Protein AF-A0ABD5VVU3-F1 (afdb_monomer)

Secondary structure (DSSP, 8-state):
----PPP---THHHHHHHHHHHHH---S--S-HHHHHHHHHHHHHHHHHHHHHHHHHHHHHHHHHHHHHHHHHHH----SS-----TT---PPPHHHHHHHHHHH---SSEEE---EEEE-TTS-EEEEEEEEEPHHHHHHH-----EEEEESS-SSS--EEEE-SS--SSBTT--GGGBHHHHHHHH-TT-B--S--EEEEETTEEEEE-PEEEEEEE-SSS-EEEEEEEE--

Structure (mmCIF, N/CA/C/O backbone):
data_AF-A0ABD5VVU3-F1
#
_entry.id   AF-A0ABD5VVU3-F1
#
loop_
_atom_site.group_PDB
_atom_site.id
_atom_site.type_symbol
_atom_site.label_atom_id
_atom_site.label_alt_id
_atom_site.label_comp_id
_atom_site.label_asym_id
_atom_site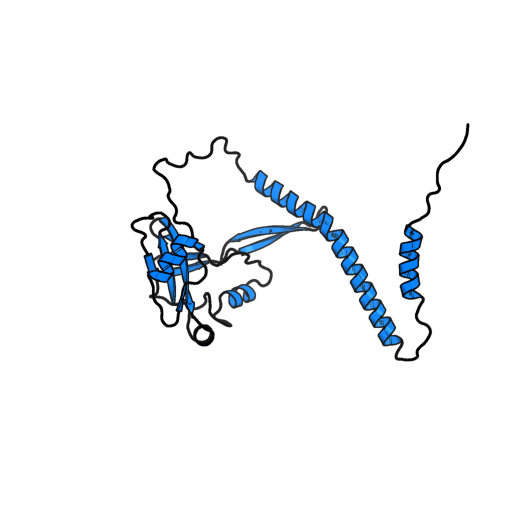.label_entity_id
_atom_site.label_seq_id
_atom_site.pdbx_PDB_ins_code
_atom_site.Cartn_x
_atom_site.Cartn_y
_atom_site.Cartn_z
_atom_site.occupancy
_atom_site.B_iso_or_equiv
_atom_site.auth_seq_id
_atom_site.auth_comp_id
_atom_site.auth_asym_id
_atom_site.auth_atom_id
_atom_site.pdbx_PDB_model_num
ATOM 1 N N . MET A 1 1 ? 3.665 28.812 -70.620 1.00 33.25 1 MET A N 1
ATOM 2 C CA . MET A 1 1 ? 4.374 29.544 -69.552 1.00 33.25 1 MET A CA 1
ATOM 3 C C . MET A 1 1 ? 4.924 28.485 -68.606 1.00 33.25 1 MET A C 1
ATOM 5 O O . MET A 1 1 ? 4.144 27.682 -68.118 1.00 33.25 1 MET A O 1
ATOM 9 N N . LEU A 1 2 ? 6.249 28.369 -68.528 1.00 35.31 2 LEU A N 1
ATOM 10 C CA . LEU A 1 2 ? 7.017 27.316 -67.847 1.00 35.31 2 LEU A CA 1
ATOM 11 C C . LEU A 1 2 ? 7.719 27.933 -66.621 1.00 35.31 2 LEU A C 1
ATOM 13 O O . LEU A 1 2 ? 8.206 29.054 -66.743 1.00 35.31 2 LEU A O 1
ATOM 17 N N . TRP A 1 3 ? 7.824 27.139 -65.542 1.00 39.00 3 TRP A N 1
ATOM 18 C CA . TRP A 1 3 ? 8.684 27.285 -64.341 1.00 39.00 3 TRP A CA 1
ATOM 19 C C . TRP A 1 3 ? 8.221 28.326 -63.301 1.00 39.00 3 TRP A C 1
ATOM 21 O O . TRP A 1 3 ? 7.802 29.416 -63.658 1.00 39.00 3 TRP A O 1
ATOM 31 N N . PHE A 1 4 ? 8.181 28.031 -61.994 1.00 40.75 4 PHE A N 1
ATOM 32 C CA . PHE A 1 4 ? 9.248 27.486 -61.138 1.00 40.75 4 PHE A CA 1
ATOM 33 C C . PHE A 1 4 ? 8.729 26.539 -60.030 1.00 40.75 4 PHE A C 1
ATOM 35 O O . PHE A 1 4 ? 7.808 26.892 -59.297 1.00 40.75 4 PHE A O 1
ATOM 42 N N . LEU A 1 5 ? 9.390 25.386 -59.863 1.00 38.31 5 LEU A N 1
ATOM 43 C CA . LEU A 1 5 ? 9.484 24.648 -58.594 1.00 38.31 5 LEU A CA 1
ATOM 44 C C . LEU A 1 5 ? 10.722 25.149 -57.819 1.00 38.31 5 LEU A C 1
ATOM 46 O O . LEU A 1 5 ? 11.749 25.392 -58.461 1.00 38.31 5 LEU A O 1
ATOM 50 N N . PRO A 1 6 ? 10.683 25.256 -56.479 1.00 40.94 6 PRO A N 1
ATOM 51 C CA . PRO A 1 6 ? 11.892 25.364 -55.667 1.00 40.94 6 PRO A CA 1
ATOM 52 C C . PRO A 1 6 ? 12.581 23.988 -55.519 1.00 40.94 6 PRO A C 1
ATOM 54 O O . PRO A 1 6 ? 11.904 22.956 -55.571 1.00 40.94 6 PRO A O 1
ATOM 57 N N . PRO A 1 7 ? 13.916 23.951 -55.359 1.00 37.28 7 PRO A N 1
ATOM 58 C CA . PRO A 1 7 ? 14.677 22.712 -55.260 1.00 37.28 7 PRO A CA 1
ATOM 59 C C . PRO A 1 7 ? 14.475 22.032 -53.900 1.00 37.28 7 PRO A C 1
ATOM 61 O O . PRO A 1 7 ? 14.439 22.684 -52.858 1.00 37.28 7 PRO A O 1
ATOM 64 N N . LEU A 1 8 ? 14.369 20.704 -53.935 1.00 43.56 8 LEU A N 1
ATOM 65 C CA . LEU A 1 8 ? 14.512 19.823 -52.780 1.00 43.56 8 LEU A CA 1
ATOM 66 C C . LEU A 1 8 ? 15.982 19.857 -52.345 1.00 43.56 8 LEU A C 1
ATOM 68 O O . LEU A 1 8 ? 16.812 19.189 -52.959 1.00 43.56 8 LEU A O 1
ATOM 72 N N . ASP A 1 9 ? 16.300 20.653 -51.327 1.00 40.09 9 ASP A N 1
ATOM 73 C CA . ASP A 1 9 ? 17.605 20.615 -50.668 1.00 40.09 9 ASP A CA 1
ATOM 74 C C . ASP A 1 9 ? 17.534 19.615 -49.507 1.00 40.09 9 ASP A C 1
ATOM 76 O O . ASP A 1 9 ? 16.690 19.699 -48.618 1.00 40.09 9 ASP A O 1
ATOM 80 N N . THR A 1 10 ? 18.393 18.608 -49.570 1.00 47.25 10 THR A N 1
ATOM 81 C CA . THR A 1 10 ? 18.421 17.423 -48.710 1.00 47.25 10 THR A CA 1
ATOM 82 C C . THR A 1 10 ? 18.822 17.758 -47.269 1.00 47.25 10 THR A C 1
ATOM 84 O O . THR A 1 10 ? 20.012 17.906 -46.977 1.00 47.25 10 THR A O 1
ATOM 87 N N . GLU A 1 11 ? 17.857 17.815 -46.347 1.00 47.62 11 GLU A N 1
ATOM 88 C CA . GLU A 1 11 ? 18.101 17.923 -44.895 1.00 47.62 11 GLU A CA 1
ATOM 89 C C . GLU A 1 11 ? 18.839 16.699 -44.313 1.00 47.62 11 GLU A C 1
ATOM 91 O O . GLU A 1 11 ? 19.590 16.839 -43.344 1.00 47.62 11 GLU A O 1
ATOM 96 N N . ASP A 1 12 ? 18.760 15.539 -44.976 1.00 50.31 12 ASP A N 1
ATOM 97 C CA . ASP A 1 12 ? 19.522 14.326 -44.631 1.00 50.31 12 ASP A CA 1
ATOM 98 C C . ASP A 1 12 ? 21.044 14.553 -44.625 1.00 50.31 12 ASP A C 1
ATOM 100 O O . ASP A 1 12 ? 21.781 13.917 -43.870 1.00 50.31 12 ASP A O 1
ATOM 104 N N . SER A 1 13 ? 21.528 15.514 -45.419 1.00 52.41 13 SER A N 1
ATOM 105 C CA . SER A 1 13 ? 22.955 15.821 -45.538 1.00 52.41 13 SER A CA 1
ATOM 106 C C . SER A 1 13 ? 23.520 16.553 -44.321 1.00 52.41 13 SER A C 1
ATOM 108 O O . SER A 1 13 ? 24.692 16.378 -44.006 1.00 52.41 13 SER A O 1
ATOM 110 N N . ARG A 1 14 ? 22.708 17.335 -43.593 1.00 48.38 14 ARG A N 1
ATOM 111 C CA . ARG A 1 14 ? 23.172 18.101 -42.422 1.00 48.38 14 ARG A CA 1
ATOM 112 C C . ARG A 1 14 ? 23.197 17.263 -41.157 1.00 48.38 14 ARG A C 1
ATOM 114 O O . ARG A 1 14 ? 24.127 17.407 -40.371 1.00 48.38 14 ARG A O 1
ATOM 121 N N . ALA A 1 15 ? 22.228 16.366 -40.983 1.00 53.41 15 ALA A N 1
ATOM 122 C CA . ALA A 1 15 ? 22.259 15.387 -39.901 1.00 53.41 15 ALA A CA 1
ATOM 123 C C . ALA A 1 15 ? 23.413 14.394 -40.107 1.00 53.41 15 ALA A C 1
ATOM 125 O O . ALA A 1 15 ? 24.198 14.167 -39.189 1.00 53.41 15 ALA A O 1
ATOM 126 N N . ALA A 1 16 ? 23.592 13.893 -41.335 1.00 51.03 16 ALA A N 1
ATOM 127 C CA . ALA A 1 16 ? 24.730 13.047 -41.681 1.00 51.03 16 ALA A CA 1
ATOM 128 C C . ALA A 1 16 ? 26.073 13.787 -41.548 1.00 51.03 16 ALA A C 1
ATOM 130 O O . ALA A 1 16 ? 27.028 13.205 -41.046 1.00 51.03 16 ALA A O 1
ATOM 131 N N . ALA A 1 17 ? 26.148 15.070 -41.922 1.00 50.12 17 ALA A N 1
ATOM 132 C CA . ALA A 1 17 ? 27.356 15.883 -41.763 1.00 50.12 17 ALA A CA 1
ATOM 133 C C . ALA A 1 17 ? 27.653 16.241 -40.301 1.00 50.12 17 ALA A C 1
ATOM 135 O O . ALA A 1 17 ? 28.815 16.290 -39.926 1.00 50.12 17 ALA A O 1
ATOM 136 N N . ALA A 1 18 ? 26.640 16.454 -39.457 1.00 53.94 18 ALA A N 1
ATOM 137 C CA . ALA A 1 18 ? 26.832 16.676 -38.023 1.00 53.94 18 ALA A CA 1
ATOM 138 C C . ALA A 1 18 ? 27.311 15.399 -37.315 1.00 53.94 18 ALA A C 1
ATOM 140 O O . ALA A 1 18 ? 28.187 15.454 -36.454 1.00 53.94 18 ALA A O 1
ATOM 141 N N . VAL A 1 19 ? 26.783 14.242 -37.726 1.00 54.34 19 VAL A N 1
ATOM 142 C CA . VAL A 1 19 ? 27.255 12.930 -37.271 1.00 54.34 19 VAL A CA 1
ATOM 143 C C . VAL A 1 19 ? 28.676 12.667 -37.777 1.00 54.34 19 VAL A C 1
ATOM 145 O O . VAL A 1 19 ? 29.515 12.246 -36.994 1.00 54.34 19 VAL A O 1
ATOM 148 N N . ALA A 1 20 ? 28.988 12.975 -39.039 1.00 55.47 20 ALA A N 1
ATOM 149 C CA . ALA A 1 20 ? 30.336 12.832 -39.592 1.00 55.47 20 ALA A CA 1
ATOM 150 C C . ALA A 1 20 ? 31.350 13.779 -38.924 1.00 55.47 20 ALA A C 1
ATOM 152 O O . ALA A 1 20 ? 32.448 13.350 -38.586 1.00 55.47 20 ALA A O 1
ATOM 153 N N . ALA A 1 21 ? 30.959 15.023 -38.637 1.00 55.12 21 ALA A N 1
ATOM 154 C CA . ALA A 1 21 ? 31.795 16.001 -37.944 1.00 55.12 21 ALA A CA 1
ATOM 155 C C . ALA A 1 21 ? 32.113 15.587 -36.496 1.00 55.12 21 ALA A C 1
ATOM 157 O O . ALA A 1 21 ? 33.211 15.853 -36.015 1.00 55.12 21 ALA A O 1
ATOM 158 N N . LEU A 1 22 ? 31.204 14.868 -35.822 1.00 55.50 22 LEU A N 1
ATOM 159 C CA . LEU A 1 22 ? 31.475 14.248 -34.517 1.00 55.50 22 LEU A CA 1
ATOM 160 C C . LEU A 1 22 ? 32.546 13.142 -34.582 1.00 55.50 22 LEU A C 1
ATOM 162 O O . LEU A 1 22 ? 33.160 12.844 -33.559 1.00 55.50 22 LEU A O 1
ATOM 166 N N . PHE A 1 23 ? 32.783 12.543 -35.755 1.00 55.34 23 PHE A N 1
ATOM 167 C CA . PHE A 1 23 ? 33.808 11.514 -35.964 1.00 55.34 23 PHE A CA 1
ATOM 168 C C . PHE A 1 23 ? 35.133 12.057 -36.524 1.00 55.34 23 PHE A C 1
ATOM 170 O O . PHE A 1 23 ? 36.133 11.342 -36.474 1.00 55.34 23 PHE A O 1
ATOM 177 N N . GLU A 1 24 ? 35.167 13.287 -37.047 1.00 53.56 24 GLU A N 1
ATOM 178 C CA . GLU A 1 24 ? 36.321 13.811 -37.797 1.00 53.56 24 GLU A CA 1
ATOM 179 C C . GLU A 1 24 ? 37.266 14.699 -36.960 1.00 53.56 24 GLU A C 1
ATOM 181 O O . GLU A 1 24 ? 38.422 14.895 -37.332 1.00 53.56 24 GLU A O 1
ATOM 186 N N . GLU A 1 25 ? 36.851 15.167 -35.776 1.00 49.94 25 GLU A N 1
ATOM 187 C CA . GLU A 1 25 ? 37.710 15.968 -34.891 1.00 49.94 25 GLU A CA 1
ATOM 188 C C . GLU A 1 25 ? 38.396 15.104 -33.817 1.00 49.94 25 GLU A C 1
ATOM 190 O O . GLU A 1 25 ? 38.083 15.140 -32.629 1.00 49.94 25 GLU A O 1
ATOM 195 N N . THR A 1 26 ? 39.357 14.274 -34.224 1.00 49.25 26 THR A N 1
ATOM 196 C CA . THR A 1 26 ? 40.326 13.659 -33.298 1.00 49.25 26 THR A CA 1
ATOM 197 C C . THR A 1 26 ? 41.687 13.555 -33.973 1.00 49.25 26 THR A C 1
ATOM 199 O O . THR A 1 26 ? 42.183 12.473 -34.267 1.00 49.25 26 THR A O 1
ATOM 202 N N . ASP A 1 27 ? 42.315 14.705 -34.210 1.00 53.38 27 ASP A N 1
ATOM 203 C CA . ASP A 1 27 ? 43.755 14.748 -34.449 1.00 53.38 27 ASP A CA 1
ATOM 204 C C . ASP A 1 27 ? 44.364 15.996 -33.802 1.00 53.38 27 ASP A C 1
ATOM 206 O O . ASP A 1 27 ? 44.446 17.061 -34.414 1.00 53.38 27 ASP A O 1
ATOM 210 N N . ARG A 1 28 ? 44.696 15.869 -32.507 1.00 49.31 28 ARG A N 1
ATOM 211 C CA . ARG A 1 28 ? 45.782 16.568 -31.785 1.00 49.31 28 ARG A CA 1
ATOM 212 C C . ARG A 1 28 ? 45.687 16.286 -30.285 1.00 49.31 28 ARG A C 1
ATOM 214 O O . ARG A 1 28 ? 44.901 16.906 -29.576 1.00 49.31 28 ARG A O 1
ATOM 221 N N . GLY A 1 29 ? 46.541 15.395 -29.788 1.00 43.94 29 GLY A N 1
ATOM 222 C CA . GLY A 1 29 ? 46.759 15.223 -28.350 1.00 43.94 29 GLY A CA 1
ATOM 223 C C . GLY A 1 29 ? 46.996 13.774 -27.961 1.00 43.94 29 GLY A C 1
ATOM 224 O O . GLY A 1 29 ? 46.063 13.021 -27.708 1.00 43.94 29 GLY A O 1
ATOM 225 N N . GLU A 1 30 ? 48.265 13.396 -27.910 1.00 49.28 30 GLU A N 1
ATOM 226 C CA . GLU A 1 30 ? 48.774 12.078 -27.545 1.00 49.28 30 GLU A CA 1
ATOM 227 C C . GLU A 1 30 ? 48.557 11.796 -26.044 1.00 49.28 30 GLU A C 1
ATOM 229 O O . GLU A 1 30 ? 49.470 11.872 -25.229 1.00 49.28 30 GLU A O 1
ATOM 234 N N . VAL A 1 31 ? 47.317 11.494 -25.652 1.00 52.38 31 VAL A N 1
ATOM 235 C CA . VAL A 1 31 ? 46.991 10.887 -24.354 1.00 52.38 31 VAL A CA 1
ATOM 236 C C . VAL A 1 31 ? 45.986 9.762 -24.596 1.00 52.38 31 VAL A C 1
ATOM 238 O O . VAL A 1 31 ? 44.802 9.998 -24.802 1.00 52.38 31 VAL A O 1
ATOM 241 N N . ASN A 1 32 ? 46.483 8.519 -24.593 1.00 57.28 32 ASN A N 1
ATOM 242 C CA . ASN A 1 32 ? 45.713 7.268 -24.611 1.00 57.28 32 ASN A CA 1
ATOM 243 C C . ASN A 1 32 ? 44.503 7.253 -25.565 1.00 57.28 32 ASN A C 1
ATOM 245 O O . ASN A 1 32 ? 43.366 7.014 -25.150 1.00 57.28 32 ASN A O 1
ATOM 249 N N . SER A 1 33 ? 44.775 7.422 -26.861 1.00 61.41 33 SER A N 1
ATOM 250 C CA . SER A 1 33 ? 43.805 7.334 -27.965 1.00 61.41 33 SER A CA 1
ATOM 251 C C . SER A 1 33 ? 42.847 6.138 -27.856 1.00 61.41 33 SER A C 1
ATOM 253 O O . SER A 1 33 ? 41.665 6.263 -28.154 1.00 61.41 33 SER A O 1
ATOM 255 N N . SER A 1 34 ? 43.306 4.994 -27.334 1.00 71.50 34 SER A N 1
ATOM 256 C CA . SER A 1 34 ? 42.465 3.807 -27.124 1.00 71.50 34 SER A CA 1
ATOM 257 C C . SER A 1 34 ? 41.308 4.034 -26.142 1.00 71.50 34 SER A C 1
ATOM 259 O O . SER A 1 34 ? 40.224 3.496 -26.350 1.00 71.50 34 SER A O 1
ATOM 261 N N . VAL A 1 35 ? 41.511 4.809 -25.072 1.00 76.69 35 VAL A N 1
ATOM 262 C CA . VAL A 1 35 ? 40.475 5.051 -24.052 1.00 76.69 35 VAL A CA 1
ATOM 263 C C . VAL A 1 35 ? 39.445 6.050 -24.569 1.00 76.69 35 VAL A C 1
ATOM 265 O O . VAL A 1 35 ? 38.251 5.814 -24.412 1.00 76.69 35 VAL A O 1
ATOM 268 N N . ILE A 1 36 ? 39.893 7.111 -25.244 1.00 77.88 36 ILE A N 1
ATOM 269 C CA . ILE A 1 36 ? 39.014 8.144 -25.812 1.00 77.88 36 ILE A CA 1
ATOM 270 C C . ILE A 1 36 ? 38.158 7.561 -26.943 1.00 77.88 36 ILE A C 1
ATOM 272 O O . ILE A 1 36 ? 36.947 7.755 -26.947 1.00 77.88 36 ILE A O 1
ATOM 276 N N . VAL A 1 37 ? 38.748 6.759 -27.838 1.00 78.38 37 VAL A N 1
ATOM 277 C CA . VAL A 1 37 ? 38.010 6.089 -28.925 1.00 78.38 37 VAL A CA 1
ATOM 278 C C . VAL A 1 37 ? 36.990 5.084 -28.378 1.00 78.38 37 VAL A C 1
ATOM 280 O O . VAL A 1 37 ? 35.855 5.041 -28.846 1.00 78.38 37 VAL A O 1
ATOM 283 N N . LYS A 1 38 ? 37.347 4.296 -27.352 1.00 79.50 38 LYS A N 1
ATOM 284 C CA . LYS A 1 38 ? 36.400 3.372 -26.699 1.00 79.50 38 LYS A CA 1
ATOM 285 C C . LYS A 1 38 ? 35.260 4.115 -26.006 1.00 79.50 38 LYS A C 1
ATOM 287 O O . LYS A 1 38 ? 34.116 3.684 -26.106 1.00 79.50 38 LYS A O 1
ATOM 292 N N . LEU A 1 39 ? 35.560 5.223 -25.329 1.00 86.19 39 LEU A N 1
ATOM 293 C CA . LEU A 1 39 ? 34.557 6.059 -24.674 1.00 86.19 39 LEU A CA 1
ATOM 294 C C . LEU A 1 39 ? 33.604 6.681 -25.703 1.00 86.19 39 LEU A C 1
ATOM 296 O O . LEU A 1 39 ? 32.394 6.599 -25.525 1.00 86.19 39 LEU A O 1
ATOM 300 N N . ALA A 1 40 ? 34.134 7.230 -26.799 1.00 83.12 40 ALA A N 1
ATOM 301 C CA . ALA A 1 40 ? 33.339 7.804 -27.883 1.00 83.12 40 ALA A CA 1
ATOM 302 C C . ALA A 1 40 ? 32.415 6.762 -28.532 1.00 83.12 40 ALA A C 1
ATOM 304 O O . ALA A 1 40 ? 31.245 7.046 -28.777 1.00 83.12 40 ALA A O 1
ATOM 305 N N . LEU A 1 41 ? 32.898 5.531 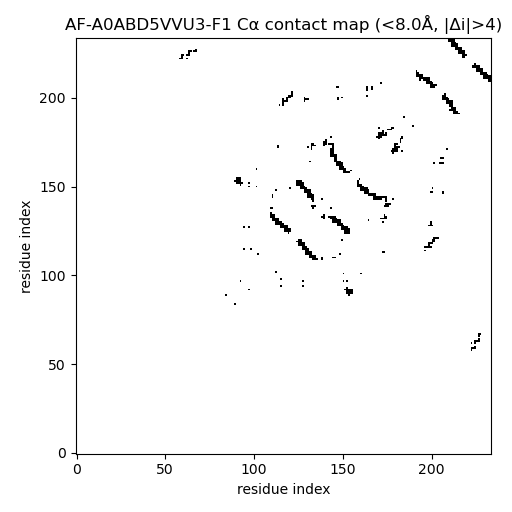-28.733 1.00 87.00 41 LEU A N 1
ATOM 306 C CA . LEU A 1 41 ? 32.083 4.433 -29.255 1.00 87.00 41 LEU A CA 1
ATOM 307 C C . LEU A 1 41 ? 30.956 4.049 -28.287 1.00 87.00 41 LEU A C 1
ATOM 309 O O . LEU A 1 41 ? 29.816 3.893 -28.714 1.00 87.00 41 LEU A O 1
ATOM 313 N N . VAL A 1 42 ? 31.246 3.936 -26.987 1.00 89.81 42 VAL A N 1
ATOM 314 C CA . VAL A 1 42 ? 30.225 3.637 -25.967 1.00 89.81 42 VAL A CA 1
ATOM 315 C C . VAL A 1 42 ? 29.175 4.744 -25.904 1.00 89.81 42 VAL A C 1
ATOM 317 O O . VAL A 1 42 ? 27.982 4.452 -25.910 1.00 89.81 42 VAL A O 1
ATOM 320 N N . VAL A 1 43 ? 29.599 6.009 -25.900 1.00 88.75 43 VAL A N 1
ATOM 321 C CA . VAL A 1 43 ? 28.688 7.161 -25.913 1.00 88.75 43 VAL A CA 1
ATOM 322 C C . VAL A 1 43 ? 27.840 7.164 -27.185 1.00 88.75 43 VAL A C 1
ATOM 324 O O . VAL A 1 43 ? 26.629 7.342 -27.099 1.00 88.75 43 VAL A O 1
ATOM 327 N N . GLY A 1 44 ? 28.434 6.882 -28.347 1.00 90.19 44 GLY A N 1
ATOM 328 C CA . GLY A 1 44 ? 27.708 6.752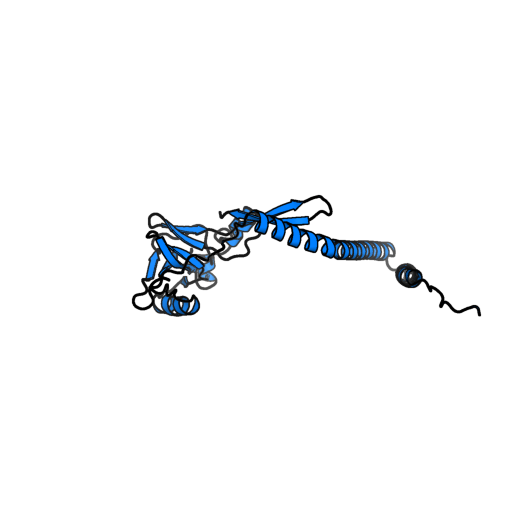 -29.610 1.00 90.19 44 GLY A CA 1
ATOM 329 C C . GLY A 1 44 ? 26.644 5.653 -29.567 1.00 90.19 44 GLY A C 1
ATOM 330 O O . GLY A 1 44 ? 25.497 5.896 -29.934 1.00 90.19 44 GLY A O 1
ATOM 331 N N . VAL A 1 45 ? 26.983 4.470 -29.046 1.00 92.62 45 VAL A N 1
ATOM 332 C CA . VAL A 1 45 ? 26.025 3.365 -28.866 1.00 92.62 45 VAL A CA 1
ATOM 333 C C . VAL A 1 45 ? 24.893 3.759 -27.917 1.00 92.62 45 VAL A C 1
ATOM 335 O O . VAL A 1 45 ? 23.736 3.479 -28.215 1.00 92.62 45 VAL A O 1
ATOM 338 N N . ILE A 1 46 ? 25.196 4.438 -26.807 1.00 92.38 46 ILE A N 1
ATOM 339 C CA . ILE A 1 46 ? 24.181 4.909 -25.854 1.00 92.38 46 ILE A CA 1
ATOM 340 C C . ILE A 1 46 ? 23.243 5.921 -26.518 1.00 92.38 46 ILE A C 1
ATOM 342 O O . ILE A 1 46 ? 22.030 5.803 -26.374 1.00 92.38 46 ILE A O 1
ATOM 346 N N . ILE A 1 47 ? 23.777 6.886 -27.272 1.00 90.25 47 ILE A N 1
ATOM 347 C CA . ILE A 1 47 ? 22.967 7.889 -27.977 1.00 90.25 47 ILE A CA 1
ATOM 348 C C . ILE A 1 47 ? 22.047 7.208 -28.993 1.00 90.25 47 ILE A C 1
ATOM 350 O O . ILE A 1 47 ? 20.849 7.478 -29.005 1.00 90.25 47 ILE A O 1
ATOM 354 N N . VAL A 1 48 ? 22.574 6.285 -29.801 1.00 92.62 48 VAL A N 1
ATOM 355 C CA . VAL A 1 48 ? 21.764 5.527 -30.767 1.00 92.62 48 VAL A CA 1
ATOM 356 C C . VAL A 1 48 ? 20.691 4.703 -30.054 1.00 92.62 48 VAL A C 1
ATOM 358 O O . VAL A 1 48 ? 19.537 4.722 -30.472 1.00 92.62 48 VAL A O 1
ATOM 361 N N . ALA A 1 49 ? 21.029 4.031 -28.952 1.00 89.81 49 ALA A N 1
ATOM 362 C CA . ALA A 1 49 ? 20.067 3.268 -28.162 1.00 89.81 49 ALA A CA 1
ATOM 363 C C . ALA A 1 49 ? 18.956 4.159 -27.583 1.00 89.81 49 ALA A C 1
ATOM 365 O O . ALA A 1 49 ? 17.791 3.774 -27.627 1.00 89.81 49 ALA A O 1
ATOM 366 N N . LEU A 1 50 ? 19.286 5.361 -27.097 1.00 88.69 50 LEU A N 1
ATOM 367 C CA . LEU A 1 50 ? 18.306 6.329 -26.595 1.00 88.69 50 LEU A CA 1
ATOM 368 C C . LEU A 1 50 ? 17.389 6.850 -27.705 1.00 88.69 50 LEU A C 1
ATOM 370 O O . LEU A 1 50 ? 16.183 6.955 -27.494 1.00 88.69 50 LEU A O 1
ATOM 374 N N . VAL A 1 51 ? 17.936 7.138 -28.889 1.00 89.31 51 VAL A N 1
ATOM 375 C CA . VAL A 1 51 ? 17.139 7.565 -30.049 1.00 89.31 51 VAL A CA 1
ATOM 376 C C . VAL A 1 51 ? 16.190 6.452 -30.483 1.00 89.31 51 VAL A C 1
ATOM 378 O O . VAL A 1 51 ? 15.002 6.708 -30.662 1.00 89.31 51 VAL A O 1
ATOM 381 N N . LEU A 1 52 ? 16.677 5.213 -30.592 1.00 87.00 52 LEU A N 1
ATOM 382 C CA . LEU A 1 52 ? 15.843 4.059 -30.931 1.00 87.00 52 LEU A CA 1
ATOM 383 C C . LEU A 1 52 ? 14.765 3.806 -29.870 1.00 87.00 52 LEU A C 1
ATOM 385 O O . LEU A 1 52 ? 13.615 3.574 -30.229 1.00 87.00 52 LEU A O 1
ATOM 389 N N . ALA A 1 53 ? 15.102 3.914 -28.581 1.00 81.19 53 ALA A N 1
ATOM 390 C CA . ALA A 1 53 ? 14.139 3.780 -27.490 1.00 81.19 53 ALA A CA 1
ATOM 391 C C . ALA A 1 53 ? 13.060 4.875 -27.533 1.00 81.19 53 ALA A C 1
ATOM 393 O O . ALA A 1 53 ? 11.879 4.581 -27.359 1.00 81.19 53 ALA A O 1
ATOM 394 N N . GLY A 1 54 ? 13.438 6.126 -27.816 1.00 80.62 54 GLY A N 1
ATOM 395 C CA . GLY A 1 54 ? 12.491 7.231 -27.976 1.00 80.62 54 GLY A CA 1
ATOM 396 C C . GLY A 1 54 ? 11.568 7.045 -29.182 1.00 80.62 54 GLY A C 1
ATOM 397 O O . GLY A 1 54 ? 10.355 7.201 -29.058 1.00 80.62 54 GLY A O 1
ATOM 398 N N . LEU A 1 55 ? 12.128 6.644 -30.328 1.00 80.56 55 LEU A N 1
ATOM 399 C CA . LEU A 1 55 ? 11.365 6.385 -31.551 1.00 80.56 55 LEU A CA 1
ATOM 400 C C . LEU A 1 55 ? 10.401 5.199 -31.388 1.00 80.56 55 LEU A C 1
ATOM 402 O O . LEU A 1 55 ? 9.321 5.196 -31.971 1.00 80.56 55 LEU A O 1
ATOM 406 N N . TYR A 1 56 ? 10.787 4.213 -30.578 1.00 78.75 56 TYR A N 1
ATOM 407 C CA . TYR A 1 56 ? 9.980 3.046 -30.236 1.00 78.75 56 TYR A CA 1
ATOM 408 C C . TYR A 1 56 ? 8.864 3.348 -29.226 1.00 78.75 56 TYR A C 1
ATOM 410 O O . TYR A 1 56 ? 7.767 2.805 -29.337 1.00 78.75 56 TYR A O 1
ATOM 418 N N . SER A 1 57 ? 9.128 4.227 -28.257 1.00 73.94 57 SER A N 1
ATOM 419 C CA . SER A 1 57 ? 8.193 4.561 -27.176 1.00 73.94 57 SER A CA 1
ATOM 420 C C . SER A 1 57 ? 6.876 5.137 -27.704 1.00 73.94 57 SER A C 1
ATOM 422 O O . SER A 1 57 ? 5.803 4.726 -27.274 1.00 73.94 57 SER A O 1
ATOM 424 N N . VAL A 1 58 ? 6.935 6.030 -28.698 1.00 79.69 58 VAL A N 1
ATOM 425 C CA . VAL A 1 58 ? 5.739 6.696 -29.245 1.00 79.69 58 VAL A CA 1
ATOM 426 C C . VAL A 1 58 ? 4.697 5.705 -29.799 1.00 79.69 58 VAL A C 1
ATOM 428 O O . VAL A 1 58 ? 3.554 5.751 -29.342 1.00 79.69 58 VAL A O 1
ATOM 431 N N . PRO A 1 59 ? 5.025 4.799 -30.744 1.00 77.75 59 PRO A N 1
ATOM 432 C CA . PRO A 1 59 ? 4.047 3.840 -31.250 1.00 77.75 59 PRO A CA 1
ATOM 433 C C . PRO A 1 59 ? 3.685 2.747 -30.234 1.00 77.75 59 PRO A C 1
ATOM 435 O O . PRO A 1 59 ? 2.554 2.268 -30.266 1.00 77.75 59 PRO A O 1
ATOM 438 N N . ALA A 1 60 ? 4.599 2.355 -29.339 1.00 74.31 60 ALA A N 1
ATOM 439 C CA . ALA A 1 60 ? 4.319 1.343 -28.320 1.00 74.31 60 ALA A CA 1
ATOM 440 C C . ALA A 1 60 ? 3.281 1.829 -27.294 1.00 74.31 60 ALA A C 1
ATOM 442 O O . ALA A 1 60 ? 2.313 1.116 -27.046 1.00 74.31 60 ALA A O 1
ATOM 443 N N . ASN A 1 61 ? 3.421 3.058 -26.780 1.00 72.94 61 ASN A N 1
ATOM 444 C CA . ASN A 1 61 ? 2.467 3.630 -25.819 1.00 72.94 61 ASN A CA 1
ATOM 445 C C . ASN A 1 61 ? 1.072 3.801 -26.441 1.00 72.94 61 ASN A C 1
ATOM 447 O O . ASN A 1 61 ? 0.068 3.474 -25.820 1.00 72.94 61 ASN A O 1
ATOM 451 N N . ALA A 1 62 ? 0.999 4.257 -27.698 1.00 79.62 62 ALA A N 1
ATOM 452 C CA . ALA A 1 62 ? -0.280 4.417 -28.393 1.00 79.62 62 ALA A CA 1
ATOM 453 C C . ALA A 1 62 ? -1.012 3.077 -28.602 1.00 79.62 62 ALA A C 1
ATOM 455 O O . ALA A 1 62 ? -2.242 3.033 -28.601 1.00 79.62 62 ALA A O 1
ATOM 456 N N . LEU A 1 63 ? -0.265 1.984 -28.798 1.00 79.81 63 LEU A N 1
ATOM 457 C CA . LEU A 1 63 ? -0.835 0.640 -28.883 1.00 79.81 63 LEU A CA 1
ATOM 458 C C . LEU A 1 63 ? -1.230 0.103 -27.507 1.00 79.81 63 LEU A C 1
ATOM 460 O O . LEU A 1 63 ? -2.303 -0.473 -27.399 1.00 79.81 63 LEU A O 1
ATOM 464 N N . GLU A 1 64 ? -0.429 0.335 -26.466 1.00 78.25 64 GLU A N 1
ATOM 465 C CA . GLU A 1 64 ? -0.772 -0.024 -25.084 1.00 78.25 64 GLU A CA 1
ATOM 466 C C . GLU A 1 64 ? -2.088 0.626 -24.640 1.00 78.25 64 GLU A C 1
ATOM 468 O O . GLU A 1 64 ? -3.004 -0.086 -24.231 1.00 78.25 64 GLU A O 1
ATOM 473 N N . GLU A 1 65 ? -2.219 1.950 -24.785 1.00 78.25 65 GLU A N 1
ATOM 474 C CA . GLU A 1 65 ? -3.435 2.691 -24.418 1.00 78.25 65 GLU A CA 1
ATOM 475 C C . GLU A 1 65 ? -4.662 2.168 -25.170 1.00 78.25 65 GLU A C 1
ATOM 477 O O . GLU A 1 65 ? -5.746 2.019 -24.602 1.00 78.25 65 GLU A O 1
ATOM 482 N N . ARG A 1 66 ? -4.487 1.855 -26.456 1.00 80.06 66 ARG A N 1
ATOM 483 C CA . ARG A 1 66 ? -5.560 1.334 -27.295 1.00 80.06 66 ARG A CA 1
ATOM 484 C C . ARG A 1 66 ? -5.962 -0.082 -26.897 1.00 80.06 66 ARG A C 1
ATOM 486 O O . ARG A 1 66 ? -7.154 -0.335 -26.765 1.00 80.06 66 ARG A O 1
ATOM 493 N N . THR A 1 67 ? -5.003 -0.985 -26.710 1.00 79.44 67 THR A N 1
ATOM 494 C CA . THR A 1 67 ? -5.266 -2.371 -26.304 1.00 79.44 67 THR A CA 1
ATOM 495 C C . THR A 1 67 ? -5.949 -2.400 -24.938 1.00 79.44 67 THR A C 1
ATOM 497 O O . THR A 1 67 ? -6.952 -3.089 -24.784 1.00 79.44 67 THR A O 1
ATOM 500 N N . LEU A 1 68 ? -5.487 -1.589 -23.979 1.00 80.38 68 LEU A N 1
ATOM 501 C CA . LEU A 1 68 ? -6.143 -1.409 -22.678 1.00 80.38 68 LEU A CA 1
ATOM 502 C C . LEU A 1 68 ? -7.590 -0.936 -22.821 1.00 80.38 68 LEU A C 1
ATOM 504 O O . LEU A 1 68 ? -8.488 -1.495 -22.191 1.00 80.38 68 LEU A O 1
ATOM 508 N N . ALA A 1 69 ? -7.825 0.094 -23.637 1.00 79.38 69 ALA A N 1
ATOM 509 C CA . ALA A 1 69 ? -9.163 0.631 -23.853 1.00 79.38 69 ALA A CA 1
ATOM 510 C C . ALA A 1 69 ? -10.086 -0.398 -24.521 1.00 79.38 69 ALA A C 1
ATOM 512 O O . ALA A 1 69 ? -11.228 -0.553 -24.098 1.00 79.38 69 ALA A O 1
ATOM 513 N N . GLU A 1 70 ? -9.597 -1.120 -25.532 1.00 83.50 70 GLU A N 1
ATOM 514 C CA . GLU A 1 70 ? -10.345 -2.175 -26.221 1.00 83.50 70 GLU A CA 1
ATOM 515 C C . GLU A 1 70 ? -10.675 -3.341 -25.277 1.00 83.50 70 GLU A C 1
ATOM 517 O O . GLU A 1 70 ? -11.823 -3.777 -25.251 1.00 83.50 70 GLU A O 1
ATOM 522 N N . GLN A 1 71 ? -9.722 -3.797 -24.456 1.00 82.25 71 GLN A N 1
ATOM 523 C CA . GLN A 1 71 ? -9.949 -4.839 -23.445 1.00 82.25 71 GLN A CA 1
ATOM 524 C C . GLN A 1 71 ? -10.968 -4.388 -22.389 1.00 82.25 71 GLN A C 1
ATOM 526 O O . GLN A 1 71 ? -11.955 -5.080 -22.149 1.00 82.25 71 GLN A O 1
ATOM 531 N N . THR A 1 72 ? -10.796 -3.185 -21.834 1.00 78.56 72 THR A N 1
ATOM 532 C CA . THR A 1 72 ? -11.706 -2.623 -20.820 1.00 78.56 72 THR A CA 1
ATOM 533 C C . THR A 1 72 ? -13.128 -2.456 -21.369 1.00 78.56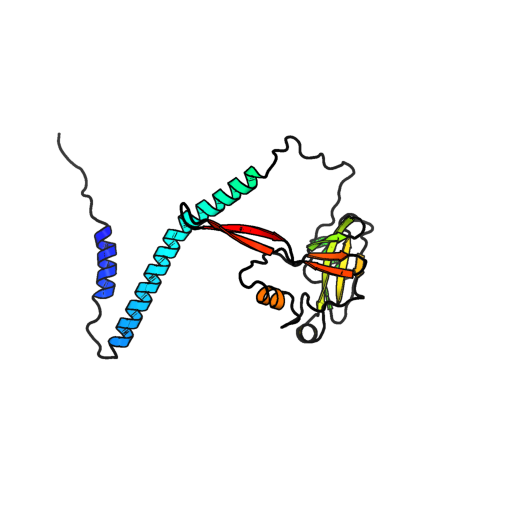 72 THR A C 1
ATOM 535 O O . THR A 1 72 ? -14.104 -2.756 -20.687 1.00 78.56 72 THR A O 1
ATOM 538 N N . MET A 1 73 ? -13.267 -1.994 -22.617 1.00 81.38 73 MET A N 1
ATOM 539 C CA . MET A 1 73 ? -14.566 -1.830 -23.282 1.00 81.38 73 MET A CA 1
ATOM 540 C C . MET A 1 73 ? -15.212 -3.170 -23.648 1.00 81.38 73 MET A C 1
ATOM 542 O O . MET A 1 73 ? -16.434 -3.272 -23.611 1.00 81.38 73 MET A O 1
ATOM 546 N N . ALA A 1 74 ? -14.424 -4.185 -24.014 1.00 81.50 74 ALA A N 1
ATOM 547 C CA . ALA A 1 74 ? -14.938 -5.511 -24.354 1.00 81.50 74 ALA A CA 1
ATOM 548 C C . ALA A 1 74 ? -15.534 -6.237 -23.138 1.00 81.50 74 ALA A C 1
ATOM 550 O O . ALA A 1 74 ? -16.469 -7.022 -23.293 1.00 81.50 74 ALA A O 1
ATOM 551 N N . GLU A 1 75 ? -15.005 -5.967 -21.944 1.00 75.00 75 GLU A N 1
ATOM 552 C CA . GLU A 1 75 ? -15.490 -6.521 -20.675 1.00 75.00 75 GLU A CA 1
ATOM 553 C C . GLU A 1 75 ? -16.631 -5.699 -20.050 1.00 75.00 75 GLU A C 1
ATOM 555 O O . GLU A 1 75 ? -17.328 -6.183 -19.157 1.00 75.00 75 GLU A O 1
ATOM 560 N N . GLY A 1 76 ? -16.849 -4.466 -20.513 1.00 66.38 76 GLY A N 1
ATOM 561 C CA . GLY A 1 76 ? -17.894 -3.582 -20.007 1.00 66.38 76 GLY A CA 1
ATOM 562 C C . GLY A 1 76 ? -19.270 -3.893 -20.595 1.00 66.38 76 GLY A C 1
ATOM 563 O O . GLY A 1 76 ? -19.473 -3.833 -21.806 1.00 66.38 76 GLY A O 1
ATOM 564 N N . GLU A 1 77 ? -20.259 -4.148 -19.739 1.00 73.50 77 GLU A N 1
ATOM 565 C CA . GLU A 1 77 ? -21.663 -4.169 -20.153 1.00 73.50 77 GLU A CA 1
ATOM 566 C C . GLU A 1 77 ? -22.218 -2.731 -20.145 1.00 73.50 77 GLU A C 1
ATOM 568 O O . GLU A 1 77 ? -22.162 -2.060 -19.109 1.00 73.50 77 GLU A O 1
ATOM 573 N N . PRO A 1 78 ? -22.737 -2.209 -21.273 1.00 65.75 78 PRO A N 1
ATOM 574 C CA . PRO A 1 78 ? -23.309 -0.872 -21.313 1.00 65.75 78 PRO A CA 1
ATOM 575 C C . PRO A 1 78 ? -24.591 -0.840 -20.482 1.00 65.75 78 PRO A C 1
ATOM 577 O O . PRO A 1 78 ? -25.618 -1.404 -20.855 1.00 65.75 78 PRO A O 1
ATOM 580 N N . VAL A 1 79 ? -24.532 -0.154 -19.345 1.00 73.25 79 VAL A N 1
ATOM 581 C CA . VAL A 1 79 ? -25.692 0.023 -18.477 1.00 73.25 79 VAL A CA 1
ATOM 582 C C . VAL A 1 79 ? -26.470 1.255 -18.942 1.00 73.25 79 VAL A C 1
ATOM 584 O O . VAL A 1 79 ? -25.980 2.378 -18.856 1.00 73.25 79 VAL A O 1
ATOM 587 N N . GLU A 1 80 ? -27.694 1.059 -19.439 1.00 73.44 80 GLU A N 1
ATOM 588 C CA . GLU A 1 80 ? -28.549 2.161 -19.923 1.00 73.44 80 GLU A CA 1
ATOM 589 C C . GLU A 1 80 ? -29.101 3.040 -18.792 1.00 73.44 80 GLU A C 1
ATOM 591 O O . GLU A 1 80 ? -29.457 4.195 -19.014 1.00 73.44 80 GLU A O 1
ATOM 596 N N . ASN A 1 81 ? -29.152 2.507 -17.570 1.00 64.94 81 ASN A N 1
ATOM 597 C CA . ASN A 1 81 ? -29.579 3.226 -16.378 1.00 64.94 81 ASN A CA 1
ATOM 598 C C . ASN A 1 81 ? -28.600 2.926 -15.250 1.00 64.94 81 ASN A C 1
ATOM 600 O O . ASN A 1 81 ? -28.511 1.783 -14.803 1.00 64.94 81 ASN A O 1
ATOM 604 N N . PHE A 1 82 ? -27.887 3.944 -14.762 1.00 62.16 82 PHE A N 1
ATOM 605 C CA . PHE A 1 82 ? -27.176 3.803 -13.494 1.00 62.16 82 PHE A CA 1
ATOM 606 C C . PHE A 1 82 ? -28.167 3.288 -12.444 1.00 62.16 82 PHE A C 1
ATOM 608 O O . PHE A 1 82 ? -29.308 3.762 -12.433 1.00 62.16 82 PHE A O 1
ATOM 615 N N . PRO A 1 83 ? -27.779 2.330 -11.581 1.00 58.12 83 PRO A N 1
ATOM 616 C CA . PRO A 1 83 ? -28.626 1.983 -10.454 1.00 58.12 83 PRO A CA 1
ATOM 617 C C . PRO A 1 83 ? -28.949 3.284 -9.721 1.00 58.12 83 PRO A C 1
ATOM 619 O O . PRO A 1 83 ? -28.037 4.044 -9.385 1.00 58.12 83 PRO A O 1
ATOM 622 N N . GLU A 1 84 ? -30.238 3.581 -9.546 1.00 55.69 84 GLU A N 1
ATOM 623 C CA . GLU A 1 84 ? -30.655 4.722 -8.739 1.00 55.69 84 GLU A CA 1
ATOM 624 C C . GLU A 1 84 ? -29.977 4.554 -7.375 1.00 55.69 84 GLU A C 1
ATOM 626 O O . GLU A 1 84 ? -30.233 3.576 -6.667 1.00 55.69 84 GLU A O 1
ATOM 631 N N . MET A 1 85 ? -29.045 5.451 -7.026 1.00 52.47 85 MET A N 1
ATOM 632 C CA . MET A 1 85 ? -28.533 5.510 -5.659 1.00 52.47 85 MET A CA 1
ATOM 633 C C . MET A 1 85 ? -29.752 5.561 -4.737 1.00 52.47 85 MET A C 1
ATOM 635 O O . MET A 1 85 ? -30.589 6.452 -4.880 1.00 52.47 85 MET A O 1
ATOM 639 N N . ASN A 1 86 ? -29.874 4.594 -3.825 1.00 46.88 86 ASN A N 1
ATOM 640 C CA . ASN A 1 86 ? -31.000 4.555 -2.902 1.00 46.88 86 ASN A CA 1
ATOM 641 C C . ASN A 1 86 ? -31.077 5.877 -2.104 1.00 46.88 86 ASN A C 1
ATOM 643 O O . ASN A 1 86 ? -30.062 6.429 -1.671 1.00 46.88 86 ASN A O 1
ATOM 647 N N . ALA A 1 87 ? -32.302 6.381 -1.960 1.00 52.16 87 ALA A N 1
ATOM 648 C CA . ALA A 1 87 ? -32.663 7.764 -1.682 1.00 52.16 87 ALA A CA 1
ATOM 649 C C . ALA A 1 87 ? -32.544 8.218 -0.214 1.00 52.16 87 ALA A C 1
ATOM 651 O O . ALA A 1 87 ? -32.763 9.398 0.051 1.00 52.16 87 ALA A O 1
ATOM 652 N N . ASP A 1 88 ? -32.135 7.367 0.732 1.00 55.03 88 ASP A N 1
ATOM 653 C CA . ASP A 1 88 ? -31.935 7.799 2.131 1.00 55.03 88 ASP A CA 1
ATOM 654 C C . ASP A 1 88 ? -30.557 8.434 2.399 1.00 55.03 88 ASP A C 1
ATOM 656 O O . ASP A 1 88 ? -30.243 8.796 3.530 1.00 55.03 88 ASP A O 1
ATOM 660 N N . ASN A 1 89 ? -29.794 8.713 1.332 1.00 49.09 89 ASN A N 1
ATOM 661 C CA . ASN A 1 89 ? -28.565 9.510 1.340 1.00 49.09 89 ASN A CA 1
ATOM 662 C C . ASN A 1 89 ? -27.373 8.730 1.929 1.00 49.09 89 ASN A C 1
ATOM 664 O O . ASN A 1 89 ? -27.092 8.798 3.124 1.00 49.09 89 ASN A O 1
ATOM 668 N N . ALA A 1 90 ? -26.637 8.009 1.073 1.00 62.81 90 ALA A N 1
ATOM 669 C CA . ALA A 1 90 ? -25.371 7.368 1.434 1.00 62.81 90 ALA A CA 1
ATOM 670 C C . ALA A 1 90 ? -24.308 8.441 1.740 1.00 62.81 90 ALA A C 1
ATOM 672 O O . ALA A 1 90 ? -23.473 8.795 0.909 1.00 62.81 90 ALA A O 1
ATOM 673 N N . ARG A 1 91 ? -24.384 9.022 2.936 1.00 69.56 91 ARG A N 1
ATOM 674 C CA . ARG A 1 91 ? -23.415 9.981 3.450 1.00 69.56 91 ARG A CA 1
ATOM 675 C C . ARG A 1 91 ? -22.158 9.217 3.824 1.00 69.56 91 ARG A C 1
ATOM 677 O O . ARG A 1 91 ? -22.088 8.636 4.899 1.00 69.56 91 ARG A O 1
ATOM 684 N N . ILE A 1 92 ? -21.177 9.228 2.928 1.00 82.06 92 ILE A N 1
ATOM 685 C CA . ILE A 1 92 ? -19.845 8.725 3.247 1.00 82.06 92 ILE A CA 1
ATOM 686 C C . ILE A 1 92 ? -19.020 9.820 3.918 1.00 82.06 92 ILE A C 1
ATOM 688 O O . ILE A 1 92 ? -18.990 10.964 3.456 1.00 82.06 92 ILE A O 1
ATOM 692 N N . VAL A 1 93 ? -18.349 9.479 5.012 1.00 86.31 93 VAL A N 1
ATOM 693 C CA . VAL A 1 93 ? -17.384 10.365 5.661 1.00 86.31 93 VAL A CA 1
ATOM 694 C C . VAL A 1 93 ? -16.182 10.528 4.725 1.00 86.31 93 VAL A C 1
ATOM 696 O O . VAL A 1 93 ? -15.539 9.530 4.387 1.00 86.31 93 VAL A O 1
ATOM 699 N N . PRO A 1 94 ? -15.840 11.755 4.289 1.00 88.69 94 PRO A N 1
ATOM 700 C CA . PRO A 1 94 ? -14.648 11.972 3.485 1.00 88.69 94 PRO A CA 1
ATOM 701 C C . PRO A 1 94 ? -13.387 11.611 4.270 1.00 88.69 94 PRO A C 1
ATOM 703 O O . PRO A 1 94 ? -13.299 11.884 5.468 1.00 88.69 94 PRO A O 1
ATOM 706 N N . ARG A 1 95 ? -12.373 11.097 3.571 1.00 89.69 95 ARG A N 1
ATOM 707 C CA . ARG A 1 95 ? -11.074 10.726 4.149 1.00 89.69 95 ARG A CA 1
ATOM 708 C C . ARG A 1 95 ? -10.481 11.803 5.056 1.00 89.69 95 ARG A C 1
ATOM 710 O O . ARG A 1 95 ? -10.048 11.514 6.158 1.00 89.69 95 ARG A O 1
ATOM 717 N N . SER A 1 96 ? -10.511 13.064 4.624 1.00 89.69 96 SER A N 1
ATOM 718 C CA . SER A 1 96 ? -9.953 14.183 5.394 1.00 89.69 96 SER A CA 1
ATOM 719 C C . SER A 1 96 ? -10.646 14.407 6.741 1.00 89.69 96 SER A C 1
ATOM 721 O O . SER A 1 96 ? -9.999 14.839 7.691 1.00 89.69 96 SER A O 1
ATOM 723 N N . VAL A 1 97 ? -11.947 14.118 6.832 1.00 87.19 97 VAL A N 1
ATOM 724 C CA . VAL A 1 97 ? -12.717 14.219 8.078 1.00 87.19 97 VAL A CA 1
ATOM 725 C C . VAL A 1 97 ? -12.376 13.044 8.989 1.00 87.19 97 VAL A C 1
ATOM 727 O O . VAL A 1 97 ? -12.043 13.264 10.154 1.00 87.19 97 VAL A O 1
ATOM 730 N N . ALA A 1 98 ? -12.369 11.827 8.438 1.00 88.31 98 ALA A N 1
ATOM 731 C CA . ALA A 1 98 ? -11.985 10.626 9.172 1.00 88.31 98 ALA A CA 1
ATOM 732 C C . ALA A 1 98 ? -10.550 10.732 9.715 1.00 88.31 98 ALA A C 1
ATOM 734 O O . ALA A 1 98 ? -10.327 10.508 10.897 1.00 88.31 98 ALA A O 1
ATOM 735 N N . ASP A 1 99 ? -9.592 11.207 8.913 1.00 90.06 99 ASP A N 1
ATOM 736 C CA . ASP A 1 99 ? -8.194 11.358 9.325 1.00 90.06 99 ASP A CA 1
ATOM 737 C C . ASP A 1 99 ? -8.049 12.272 10.551 1.00 90.06 99 ASP A C 1
ATOM 739 O O . ASP A 1 99 ? -7.289 11.966 11.472 1.00 90.06 99 ASP A O 1
ATOM 743 N N . VAL A 1 100 ? -8.768 13.399 10.575 1.00 88.75 100 VAL A N 1
ATOM 744 C CA . VAL A 1 100 ? -8.739 14.341 11.704 1.00 88.75 100 VAL A CA 1
ATOM 745 C C . VAL A 1 100 ? -9.384 13.720 12.939 1.00 88.75 100 VAL A C 1
ATOM 747 O O . VAL A 1 100 ? -8.822 13.806 14.033 1.00 88.75 100 VAL A O 1
ATOM 750 N N . GLN A 1 101 ? -10.539 13.080 12.770 1.00 87.56 101 GLN A N 1
ATOM 751 C CA . GLN A 1 101 ? -11.288 12.479 13.866 1.00 87.56 101 GLN A CA 1
ATOM 752 C C . GLN A 1 101 ? -10.548 11.284 14.474 1.00 87.56 101 GLN A C 1
ATOM 754 O O . GLN A 1 101 ? -10.293 11.277 15.676 1.00 87.56 101 GLN A O 1
ATOM 759 N N . SER A 1 102 ? -10.116 10.320 13.660 1.00 89.06 102 SER A N 1
ATOM 760 C CA . SER A 1 102 ? -9.396 9.130 14.118 1.00 89.06 102 SER A CA 1
ATOM 761 C C . SER A 1 102 ? -8.093 9.502 14.823 1.00 89.06 102 SER A C 1
ATOM 763 O O . SER A 1 102 ? -7.829 8.996 15.911 1.00 89.06 102 SER A O 1
ATOM 765 N N . ARG A 1 103 ? -7.308 10.451 14.287 1.00 88.00 103 ARG A N 1
ATOM 766 C CA . ARG A 1 103 ? -6.072 10.925 14.946 1.00 88.00 103 ARG A CA 1
ATOM 767 C C . ARG A 1 103 ? -6.330 11.663 16.261 1.00 88.00 103 ARG A C 1
ATOM 769 O O . ARG A 1 103 ? -5.447 11.683 17.112 1.00 88.00 103 ARG A O 1
ATOM 776 N N . GLY A 1 104 ? -7.497 12.288 16.417 1.00 83.69 104 GLY A N 1
ATOM 777 C CA . GLY A 1 104 ? -7.915 12.922 17.668 1.00 83.69 104 GLY A CA 1
ATOM 778 C C . GLY A 1 104 ? -8.441 11.930 18.711 1.00 83.69 104 GLY A C 1
ATOM 779 O O . GLY A 1 104 ? -8.301 12.182 19.907 1.00 83.69 104 GLY A O 1
ATOM 780 N N . SER A 1 105 ? -9.017 10.809 18.268 1.00 81.94 105 SER A N 1
ATOM 781 C CA . SER A 1 105 ? -9.660 9.812 19.134 1.00 81.94 105 SER A CA 1
ATOM 782 C C . SER A 1 105 ? -8.700 8.795 19.748 1.00 81.94 105 SER A C 1
ATOM 784 O O . SER A 1 105 ? -9.009 8.240 20.802 1.00 81.94 105 SER A O 1
ATOM 786 N N . VAL A 1 106 ? -7.540 8.544 19.132 1.00 84.31 106 VAL A N 1
ATOM 787 C CA . VAL A 1 106 ? -6.547 7.595 19.660 1.00 84.31 106 VAL A CA 1
ATOM 788 C C . VAL A 1 106 ? -5.224 8.269 19.985 1.00 84.31 106 VAL A C 1
ATOM 790 O O . VAL A 1 106 ? -4.754 9.159 19.281 1.00 84.31 106 VAL A O 1
ATOM 793 N N . SER A 1 107 ? -4.593 7.816 21.067 1.00 86.81 107 SER A N 1
ATOM 794 C CA . SER A 1 107 ? -3.271 8.282 21.472 1.00 86.81 107 SER A CA 1
ATOM 795 C C . SER A 1 107 ? -2.359 7.092 21.714 1.00 86.81 107 SER A C 1
ATOM 797 O O . SER A 1 107 ? -2.503 6.368 22.698 1.00 86.81 107 SER A O 1
ATOM 799 N N . TYR A 1 108 ? -1.390 6.916 20.819 1.00 88.06 108 TYR A N 1
ATOM 800 C CA . TYR A 1 108 ? -0.333 5.930 20.965 1.00 88.06 108 TYR A CA 1
ATOM 801 C C . TYR A 1 108 ? 0.989 6.629 21.281 1.00 88.06 108 TYR A C 1
ATOM 803 O O . TYR A 1 108 ? 1.351 7.623 20.659 1.00 88.06 108 TYR A O 1
ATOM 811 N N . ARG A 1 109 ? 1.739 6.110 22.260 1.00 88.56 109 ARG A N 1
ATOM 812 C CA . ARG A 1 109 ? 3.027 6.706 22.661 1.00 88.56 109 ARG A CA 1
ATOM 813 C C . ARG A 1 109 ? 4.166 6.373 21.692 1.00 88.56 109 ARG A C 1
ATOM 815 O O . ARG A 1 109 ? 5.058 7.193 21.506 1.00 88.56 109 ARG A O 1
ATOM 822 N N . GLN A 1 110 ? 4.183 5.152 21.161 1.00 92.44 110 GLN A N 1
ATOM 823 C CA . GLN A 1 110 ? 5.254 4.642 20.289 1.00 92.44 110 GLN A CA 1
ATOM 824 C C . GLN A 1 110 ? 4.807 4.475 18.832 1.00 92.44 110 GLN A C 1
ATOM 826 O O . GLN A 1 110 ? 5.622 4.105 17.988 1.00 92.44 110 GLN A O 1
ATOM 831 N N . TYR A 1 111 ? 3.534 4.745 18.544 1.00 94.69 111 TYR A N 1
ATOM 832 C CA . TYR A 1 111 ? 2.898 4.471 17.261 1.00 94.69 111 TYR A CA 1
ATOM 833 C C . TYR A 1 111 ? 2.156 5.698 16.745 1.00 94.69 111 TYR A C 1
ATOM 835 O O . TYR A 1 111 ? 1.881 6.641 17.487 1.00 94.69 111 TYR A O 1
ATOM 843 N N . ARG A 1 112 ? 1.813 5.657 15.463 1.00 93.81 112 ARG A N 1
ATOM 844 C CA . ARG A 1 112 ? 0.982 6.641 14.777 1.00 93.81 112 ARG A CA 1
ATOM 845 C C . ARG A 1 112 ? 0.079 5.941 13.770 1.00 93.81 112 ARG A C 1
ATOM 847 O O . ARG A 1 112 ? 0.424 4.878 13.262 1.00 93.81 112 ARG A O 1
ATOM 854 N N . LEU A 1 113 ? -1.021 6.591 13.415 1.00 93.50 113 LEU A N 1
ATOM 855 C CA . LEU A 1 113 ? -1.833 6.160 12.281 1.00 93.50 113 LEU A CA 1
ATOM 856 C C . LEU A 1 113 ? -1.099 6.476 10.970 1.00 93.50 113 LEU A C 1
ATOM 858 O O . LEU A 1 113 ? -0.602 7.596 10.778 1.00 93.50 113 LEU A O 1
ATOM 862 N N . GLY A 1 114 ? -0.979 5.471 10.104 1.00 91.69 114 GLY A N 1
ATOM 863 C CA . GLY A 1 114 ? -0.420 5.604 8.764 1.00 91.69 114 GLY A CA 1
ATOM 864 C C . GLY A 1 114 ? -1.412 6.154 7.749 1.00 91.69 114 GLY A C 1
ATOM 865 O O . GLY A 1 114 ? -2.289 6.955 8.091 1.00 91.69 114 GLY A O 1
ATOM 866 N N . THR A 1 115 ? -1.186 5.801 6.490 1.00 90.69 115 THR A N 1
ATOM 867 C CA . THR A 1 115 ? -2.007 6.248 5.368 1.00 90.69 115 THR A CA 1
ATOM 868 C C . THR A 1 115 ? -3.296 5.438 5.348 1.00 90.69 115 THR A C 1
ATOM 870 O O . THR A 1 115 ? -3.252 4.230 5.515 1.00 90.69 115 THR A O 1
ATOM 873 N N . SER A 1 116 ? -4.437 6.110 5.217 1.00 90.31 116 SER A N 1
ATOM 874 C CA . SER A 1 116 ? -5.738 5.443 5.141 1.00 90.31 116 SER A CA 1
ATOM 875 C C . SER A 1 116 ? -6.080 4.850 3.779 1.00 90.31 116 SER A C 1
ATOM 877 O O . SER A 1 116 ? -5.771 5.460 2.755 1.00 90.31 116 SER A O 1
ATOM 879 N N . ASP A 1 117 ? -6.834 3.755 3.778 1.00 91.81 117 ASP A N 1
ATOM 880 C CA . ASP A 1 117 ? -7.500 3.232 2.584 1.00 91.81 117 ASP A CA 1
ATOM 881 C C . ASP A 1 117 ? -8.927 2.747 2.905 1.00 91.81 117 ASP A C 1
ATOM 883 O O . ASP A 1 117 ? -9.355 2.735 4.062 1.00 91.81 117 ASP A O 1
ATOM 887 N N . ILE A 1 118 ? -9.719 2.436 1.881 1.00 89.62 118 ILE A N 1
ATOM 888 C CA . ILE A 1 118 ? -11.085 1.939 2.018 1.00 89.62 118 ILE A CA 1
ATOM 889 C C . ILE A 1 118 ? -11.041 0.428 2.209 1.00 89.62 118 ILE A C 1
ATOM 891 O O . ILE A 1 118 ? -10.686 -0.330 1.307 1.00 89.62 118 ILE A O 1
ATOM 895 N N . ALA A 1 119 ? -11.521 -0.016 3.362 1.00 90.19 119 ALA A N 1
ATOM 896 C CA . ALA A 1 119 ? -11.675 -1.419 3.690 1.00 90.19 119 ALA A CA 1
ATOM 897 C C . ALA A 1 119 ? -13.138 -1.772 3.960 1.00 90.19 119 ALA A C 1
ATOM 899 O O . ALA A 1 119 ? -13.998 -0.919 4.205 1.00 90.19 119 ALA A O 1
ATOM 900 N N . ARG A 1 120 ? -13.426 -3.073 3.931 1.00 88.00 120 ARG A N 1
ATOM 901 C CA . ARG A 1 120 ? -14.715 -3.615 4.356 1.00 88.00 120 ARG A CA 1
ATOM 902 C C . ARG A 1 120 ? -14.584 -4.161 5.775 1.00 88.00 12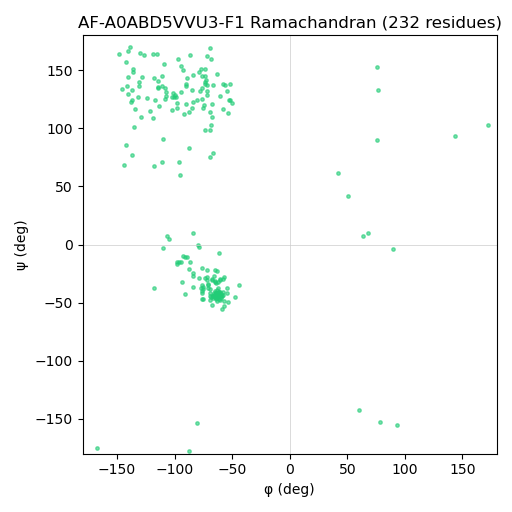0 ARG A C 1
ATOM 904 O O . ARG A 1 120 ? -13.686 -4.950 6.054 1.00 88.00 120 ARG A O 1
ATOM 911 N N . MET A 1 121 ? -15.488 -3.740 6.650 1.00 86.00 121 MET A N 1
ATOM 912 C CA . MET A 1 121 ? -15.642 -4.287 7.996 1.00 86.00 121 MET A CA 1
ATOM 913 C C . MET A 1 121 ? -16.244 -5.698 7.939 1.00 86.00 121 MET A C 1
ATOM 915 O O . MET A 1 121 ? -16.868 -6.081 6.948 1.00 86.00 121 MET A O 1
ATOM 919 N N . GLU A 1 122 ? -16.112 -6.469 9.018 1.00 84.75 122 GLU A N 1
ATOM 920 C CA . GLU A 1 122 ? -16.655 -7.836 9.094 1.00 84.75 122 GLU A CA 1
ATOM 921 C C . GLU A 1 122 ? -18.183 -7.894 8.938 1.00 84.75 122 GLU A C 1
ATOM 923 O O . GLU A 1 122 ? -18.722 -8.862 8.406 1.00 84.75 122 GLU A O 1
ATOM 928 N N . ASP A 1 123 ? -18.883 -6.837 9.353 1.00 82.25 123 ASP A N 1
ATOM 929 C CA . ASP A 1 123 ? -20.335 -6.683 9.203 1.00 82.25 123 ASP A CA 1
ATOM 930 C C . ASP A 1 123 ? -20.767 -6.245 7.787 1.00 82.25 123 ASP A C 1
ATOM 932 O O . ASP A 1 123 ? -21.959 -6.130 7.496 1.00 82.25 123 ASP A O 1
ATOM 936 N N . GLY A 1 124 ? -19.804 -6.015 6.892 1.00 82.38 124 GLY A N 1
ATOM 937 C CA . GLY A 1 124 ? -20.026 -5.601 5.517 1.00 82.38 124 GLY A CA 1
ATOM 938 C C . GLY A 1 124 ? -20.093 -4.089 5.294 1.00 82.38 124 GLY A C 1
ATOM 939 O O . GLY A 1 124 ? -20.161 -3.693 4.126 1.00 82.38 124 GLY A O 1
ATOM 940 N N . ARG A 1 125 ? -20.035 -3.244 6.334 1.00 85.88 125 ARG A N 1
ATOM 941 C CA . ARG A 1 125 ? -19.924 -1.781 6.173 1.00 85.88 125 ARG A CA 1
ATOM 942 C C . ARG A 1 125 ? -18.564 -1.386 5.597 1.00 85.88 125 ARG A C 1
ATOM 944 O O . ARG A 1 125 ? -17.600 -2.149 5.645 1.00 85.88 125 ARG A O 1
ATOM 951 N N . LEU A 1 126 ? -18.495 -0.190 5.018 1.00 89.25 126 LEU A N 1
ATOM 952 C CA . LEU A 1 126 ? -17.238 0.396 4.555 1.00 89.25 126 LEU A CA 1
ATOM 953 C C . LEU A 1 126 ? -16.609 1.208 5.684 1.00 89.25 126 LEU A C 1
ATOM 955 O O . LEU A 1 126 ? -17.312 1.945 6.374 1.00 89.25 126 LEU A O 1
ATOM 959 N N . ALA A 1 127 ? -15.298 1.094 5.840 1.00 91.44 127 ALA A N 1
ATOM 960 C CA . ALA A 1 127 ? -14.524 1.833 6.824 1.00 91.44 127 ALA A CA 1
ATOM 961 C C . ALA A 1 127 ? -13.237 2.379 6.203 1.00 91.44 127 ALA A C 1
ATOM 963 O O . ALA A 1 127 ? -12.663 1.771 5.302 1.00 91.44 127 ALA A O 1
ATOM 964 N N . TRP A 1 128 ? -12.762 3.501 6.736 1.00 93.44 128 TRP A N 1
ATOM 965 C CA . TRP A 1 128 ? -11.385 3.927 6.549 1.00 93.44 128 TRP A CA 1
ATOM 966 C C . TRP A 1 128 ? -10.496 3.064 7.440 1.00 93.44 128 TRP A C 1
ATOM 968 O O . TRP A 1 128 ? -10.654 3.083 8.666 1.00 93.44 128 TRP A O 1
ATOM 978 N N . SER A 1 129 ? -9.596 2.298 6.835 1.00 93.81 129 SER A N 1
ATOM 979 C CA . SER A 1 129 ? -8.553 1.565 7.541 1.00 93.81 129 SER A CA 1
ATOM 980 C C . SER A 1 129 ? -7.360 2.465 7.795 1.00 93.81 129 SER A C 1
ATOM 982 O O . SER A 1 129 ? -7.055 3.347 7.002 1.00 93.81 129 SER A O 1
ATOM 984 N N . TYR A 1 130 ? -6.696 2.262 8.925 1.00 94.19 130 TYR A N 1
ATOM 985 C CA . TYR A 1 130 ? -5.465 2.948 9.277 1.00 94.19 130 TYR A CA 1
ATOM 986 C C . TYR A 1 130 ? -4.495 1.942 9.892 1.00 94.19 130 TYR A C 1
ATOM 988 O O . TYR A 1 130 ? -4.802 1.374 10.948 1.00 94.19 130 TYR A O 1
ATOM 996 N N . PRO A 1 131 ? -3.290 1.764 9.338 1.00 94.38 131 PRO A N 1
ATOM 997 C CA . PRO A 1 131 ? -2.280 0.946 9.982 1.00 94.38 131 PRO A CA 1
ATOM 998 C C . PRO A 1 131 ? -1.745 1.677 11.215 1.00 94.38 131 PRO A C 1
ATOM 1000 O O . PRO A 1 131 ? -1.373 2.857 11.162 1.00 94.38 131 PRO A O 1
ATOM 1003 N N . ILE A 1 132 ? -1.670 0.977 12.346 1.00 94.44 132 ILE A N 1
ATOM 1004 C CA . ILE A 1 132 ? -1.071 1.510 13.575 1.00 94.44 132 ILE A CA 1
ATOM 1005 C C . ILE A 1 132 ? 0.430 1.218 13.517 1.00 94.44 132 ILE A C 1
ATOM 1007 O O . ILE A 1 132 ? 0.932 0.216 14.027 1.00 94.44 132 ILE A O 1
ATOM 1011 N N . GLN A 1 133 ? 1.164 2.078 12.822 1.00 94.88 133 GLN A N 1
ATOM 1012 C CA . GLN A 1 133 ? 2.573 1.860 12.505 1.00 94.88 133 GLN A CA 1
ATOM 1013 C C . GLN A 1 133 ? 3.520 2.515 13.528 1.00 94.88 133 GLN A C 1
ATOM 1015 O O . GLN A 1 133 ? 3.157 3.516 14.155 1.00 94.88 133 GLN A O 1
ATOM 1020 N N . PRO A 1 134 ? 4.754 2.003 13.707 1.00 95.44 134 PRO A N 1
ATOM 1021 C CA . PRO A 1 134 ? 5.728 2.599 14.620 1.00 95.44 134 PRO A CA 1
ATOM 1022 C C . PRO A 1 134 ? 6.050 4.059 14.274 1.00 95.44 134 PRO A C 1
ATOM 1024 O O . PRO A 1 134 ? 6.256 4.406 13.108 1.00 95.44 134 PRO A O 1
ATOM 1027 N N . ASP A 1 135 ? 6.140 4.918 15.292 1.00 94.44 135 ASP A N 1
ATOM 1028 C CA . ASP A 1 135 ? 6.487 6.330 15.119 1.00 94.44 135 ASP A CA 1
ATOM 1029 C C . ASP A 1 135 ? 7.952 6.619 15.463 1.00 94.44 135 ASP A C 1
ATOM 1031 O O . ASP A 1 135 ? 8.455 6.258 16.527 1.00 94.44 135 ASP A O 1
ATOM 1035 N N . GLY A 1 136 ? 8.640 7.320 14.566 1.00 93.75 136 GLY A N 1
ATOM 1036 C CA . GLY A 1 136 ? 10.053 7.663 14.701 1.00 93.75 136 GLY A CA 1
ATOM 1037 C C . GLY A 1 136 ? 11.023 6.508 14.417 1.00 93.75 136 GLY A C 1
ATOM 1038 O O . GLY A 1 136 ? 10.739 5.330 14.618 1.00 93.75 136 GLY A O 1
ATOM 1039 N N . PHE A 1 137 ? 12.236 6.864 13.985 1.00 94.06 137 PHE A N 1
ATOM 1040 C CA . PHE A 1 137 ? 13.227 5.915 13.458 1.00 94.06 137 PHE A CA 1
ATOM 1041 C C . PHE A 1 137 ? 13.559 4.750 14.404 1.00 94.06 137 PHE A C 1
ATOM 1043 O O . PHE A 1 137 ? 13.656 3.605 13.969 1.00 94.06 137 PHE A O 1
ATOM 1050 N N . ARG A 1 138 ? 13.714 5.025 15.709 1.00 94.12 138 ARG A N 1
ATOM 1051 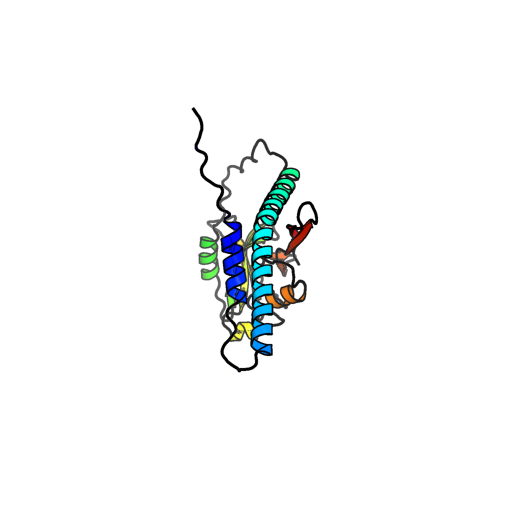C CA . ARG A 1 138 ? 13.995 3.979 16.704 1.00 94.12 138 ARG A CA 1
ATOM 1052 C C . ARG A 1 138 ? 12.869 2.947 16.744 1.00 94.12 138 ARG A C 1
ATOM 1054 O O . ARG A 1 138 ? 13.157 1.757 16.708 1.00 94.12 138 ARG A O 1
ATOM 1061 N N . ASN A 1 139 ? 11.614 3.387 16.808 1.00 93.94 139 ASN A N 1
ATOM 1062 C CA . ASN A 1 139 ? 10.495 2.457 16.905 1.00 93.94 139 ASN A CA 1
ATOM 1063 C C . ASN A 1 139 ? 10.301 1.714 15.577 1.00 93.94 139 ASN A C 1
ATOM 1065 O O . ASN A 1 139 ? 10.109 0.511 15.598 1.00 93.94 139 ASN A O 1
ATOM 1069 N N . MET A 1 140 ? 10.496 2.361 14.424 1.00 93.62 140 MET A N 1
ATOM 1070 C CA . MET A 1 140 ? 10.477 1.682 13.113 1.00 93.62 140 MET A CA 1
ATOM 1071 C C . MET A 1 140 ? 11.522 0.548 13.002 1.00 93.62 140 MET A C 1
ATOM 1073 O O . MET A 1 140 ? 11.325 -0.437 12.281 1.00 93.62 140 MET A O 1
ATOM 1077 N N . LEU A 1 141 ? 12.645 0.668 13.723 1.00 93.56 141 LEU A N 1
ATOM 1078 C CA . LEU A 1 141 ? 13.716 -0.332 13.753 1.00 93.56 141 LEU A CA 1
ATOM 1079 C C . LEU A 1 141 ? 13.482 -1.479 14.749 1.00 93.56 141 LEU A C 1
ATOM 1081 O O . LEU A 1 141 ? 14.005 -2.568 14.518 1.00 93.56 141 LEU A O 1
ATOM 1085 N N . PHE A 1 142 ? 12.729 -1.257 15.832 1.00 93.38 142 PHE A N 1
ATOM 1086 C CA . PHE A 1 142 ? 12.568 -2.245 16.912 1.00 93.38 142 PHE A CA 1
ATOM 1087 C C . PHE A 1 142 ? 11.137 -2.735 17.109 1.00 93.38 142 PHE A C 1
ATOM 1089 O O . PHE A 1 142 ? 10.938 -3.927 17.322 1.00 93.38 142 PHE A O 1
ATOM 1096 N N . GLU A 1 143 ? 10.152 -1.864 16.964 1.00 94.44 143 GLU A N 1
ATOM 1097 C CA . GLU A 1 143 ? 8.739 -2.189 17.136 1.00 94.44 143 GLU A CA 1
ATOM 1098 C C . GLU A 1 143 ? 8.132 -2.715 15.830 1.00 94.44 143 GLU A C 1
ATOM 1100 O O . GLU A 1 143 ? 8.703 -2.547 14.743 1.00 94.44 143 GLU A O 1
ATOM 1105 N N . ASN A 1 144 ? 6.977 -3.363 15.961 1.00 94.12 144 ASN A N 1
ATOM 1106 C CA . ASN A 1 144 ? 6.164 -3.872 14.862 1.00 94.12 144 ASN A CA 1
ATOM 1107 C C . ASN A 1 144 ? 4.889 -3.027 14.736 1.00 94.12 144 ASN A C 1
ATOM 1109 O O . ASN A 1 144 ? 4.437 -2.459 15.720 1.00 94.12 144 ASN A O 1
ATOM 1113 N N . GLN A 1 145 ? 4.275 -2.967 13.555 1.00 94.00 145 GLN A N 1
ATOM 1114 C CA . GLN A 1 145 ? 2.914 -2.446 13.391 1.00 94.00 145 GLN A CA 1
ATOM 1115 C C . GLN A 1 145 ? 1.949 -3.141 14.363 1.00 94.00 145 GLN A C 1
ATOM 1117 O O . GLN A 1 145 ? 1.819 -4.369 14.373 1.00 94.00 145 GLN A O 1
ATOM 1122 N N . GLN A 1 146 ? 1.267 -2.328 15.162 1.00 93.12 146 GLN A N 1
ATOM 1123 C CA . GLN A 1 146 ? 0.388 -2.726 16.251 1.00 93.12 146 GLN A CA 1
ATOM 1124 C C . GLN A 1 146 ? -1.063 -2.783 15.758 1.00 93.12 146 GLN A C 1
ATOM 1126 O O . GLN A 1 146 ? -1.925 -2.052 16.232 1.00 93.12 146 GLN A O 1
ATOM 1131 N N . GLY A 1 147 ? -1.326 -3.629 14.763 1.00 92.94 147 GLY A N 1
ATOM 1132 C CA . GLY A 1 147 ? -2.681 -3.823 14.263 1.00 92.94 147 GLY A CA 1
ATOM 1133 C C . GLY A 1 147 ? -3.188 -2.717 13.331 1.00 92.94 147 GLY A C 1
ATOM 1134 O O . GLY A 1 147 ? -2.415 -2.078 12.603 1.00 92.94 147 GLY A O 1
ATOM 1135 N N . VAL A 1 148 ? -4.511 -2.544 13.324 1.00 93.88 148 VAL A N 1
ATOM 1136 C CA . VAL A 1 148 ? -5.254 -1.663 12.406 1.00 93.88 148 VAL A CA 1
ATOM 1137 C C . VAL A 1 148 ? -6.372 -0.959 13.165 1.00 93.88 148 VAL A C 1
ATOM 1139 O O . VAL A 1 148 ? -7.004 -1.547 14.039 1.00 93.88 148 VAL A O 1
ATOM 1142 N N . LEU A 1 149 ? -6.640 0.293 12.815 1.00 94.00 149 LEU A N 1
ATOM 1143 C CA . LEU A 1 149 ? -7.810 1.036 13.263 1.00 94.00 149 LEU A CA 1
ATOM 1144 C C . LEU A 1 149 ? -8.790 1.177 12.099 1.00 94.00 149 LEU A C 1
ATOM 1146 O O . LEU A 1 149 ? -8.405 1.621 11.023 1.00 94.00 149 LEU A O 1
ATOM 1150 N N . LEU A 1 150 ? -10.047 0.808 12.320 1.00 93.44 150 LEU A N 1
ATOM 1151 C CA . LEU A 1 150 ? -11.139 0.971 11.368 1.00 93.44 150 LEU A CA 1
ATOM 1152 C C . LEU A 1 150 ? -12.062 2.093 11.842 1.00 93.44 150 LEU A C 1
ATOM 1154 O O . LEU A 1 150 ? -12.466 2.122 13.004 1.00 93.44 150 LEU A O 1
ATOM 1158 N N . SER A 1 151 ? -12.396 3.009 10.940 1.00 92.44 151 SER A N 1
ATOM 1159 C CA . SER A 1 151 ? -13.302 4.130 11.191 1.00 92.44 151 SER A CA 1
ATOM 1160 C C . SER A 1 151 ? -14.470 4.061 10.214 1.00 92.44 151 SER A C 1
ATOM 1162 O O . SER A 1 151 ? -14.258 4.201 9.010 1.00 92.44 151 SER A O 1
ATOM 1164 N N . ASP A 1 152 ? -15.691 3.846 10.704 1.00 90.31 152 ASP A N 1
ATOM 1165 C CA . ASP A 1 152 ? -16.879 3.662 9.857 1.00 90.31 152 ASP A CA 1
ATOM 1166 C C . ASP A 1 152 ? -17.058 4.834 8.875 1.00 90.31 152 ASP A C 1
ATOM 1168 O O . ASP A 1 152 ? -16.971 6.004 9.248 1.00 90.31 152 ASP A O 1
ATOM 1172 N N . MET A 1 153 ? -17.284 4.536 7.598 1.00 88.38 153 MET A N 1
ATOM 1173 C CA . MET A 1 153 ? -17.533 5.545 6.568 1.00 88.38 153 MET A CA 1
ATOM 1174 C C . MET A 1 153 ? -19.005 5.918 6.466 1.00 88.38 153 MET A C 1
ATOM 1176 O O . MET A 1 153 ? -19.313 6.963 5.908 1.00 8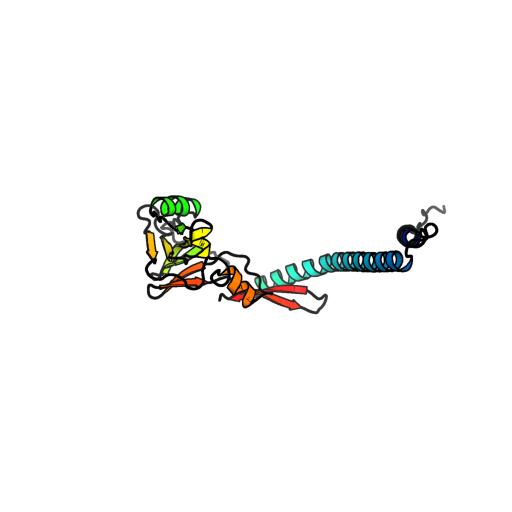8.38 153 MET A O 1
ATOM 1180 N N . THR A 1 154 ? -19.913 5.073 6.945 1.00 82.62 154 THR A N 1
ATOM 1181 C CA . THR A 1 154 ? -21.350 5.143 6.645 1.00 82.62 154 THR A CA 1
ATOM 1182 C C . THR A 1 154 ? -22.160 5.979 7.640 1.00 82.62 154 THR A C 1
ATOM 1184 O O . THR A 1 154 ? -23.311 6.312 7.359 1.00 82.62 154 THR A O 1
ATOM 1187 N N . SER A 1 155 ? -21.558 6.367 8.769 1.00 73.69 155 SER A N 1
ATOM 1188 C CA . SER A 1 155 ? -22.173 7.178 9.825 1.00 73.69 155 SER A CA 1
ATOM 1189 C C . SER A 1 155 ? -21.349 8.441 10.100 1.00 73.69 155 SER A C 1
ATOM 1191 O O . SER A 1 155 ? -20.151 8.360 10.363 1.00 73.69 155 SER A O 1
ATOM 1193 N N . MET A 1 156 ? -21.987 9.618 10.042 1.00 70.31 156 MET A N 1
ATOM 1194 C CA . MET A 1 156 ? -21.339 10.916 10.316 1.00 70.31 156 MET A CA 1
ATOM 1195 C C . MET A 1 156 ? -21.474 11.381 11.772 1.00 70.31 156 MET A C 1
ATOM 1197 O O . MET A 1 156 ? -20.606 12.100 12.258 1.00 70.31 156 MET A O 1
ATOM 1201 N N . GLU A 1 157 ? -22.578 11.044 12.439 1.00 68.44 157 GLU A N 1
ATOM 1202 C CA . GLU A 1 157 ? -22.907 11.561 13.778 1.00 68.44 157 GLU A CA 1
ATOM 1203 C C . GLU A 1 157 ? -22.362 10.641 14.877 1.00 68.44 157 GLU A C 1
ATOM 1205 O O . GLU A 1 157 ? -21.732 11.120 15.816 1.00 68.44 157 GLU A O 1
ATOM 1210 N N . ASP A 1 158 ? -22.506 9.328 14.688 1.00 70.31 158 ASP A N 1
ATOM 1211 C CA . ASP A 1 158 ? -21.981 8.285 15.569 1.00 70.31 158 ASP A CA 1
ATOM 1212 C C . ASP A 1 158 ? -20.976 7.432 14.788 1.00 70.31 158 ASP A C 1
ATOM 1214 O O . ASP A 1 158 ? -21.245 6.279 14.442 1.00 70.31 158 ASP A O 1
ATOM 1218 N N . GLN A 1 159 ? -19.841 8.033 14.419 1.00 75.25 159 GLN A N 1
ATOM 1219 C CA . GLN A 1 159 ? -18.783 7.306 13.723 1.00 75.25 159 GLN A CA 1
ATOM 1220 C C . GLN A 1 159 ? -18.144 6.300 14.679 1.00 75.25 159 GLN A C 1
ATOM 1222 O O . GLN A 1 159 ? -17.485 6.665 15.657 1.00 75.25 159 GLN A O 1
ATOM 1227 N N . GLU A 1 160 ? -18.331 5.022 14.379 1.00 84.69 160 GLU A N 1
ATOM 1228 C CA . GLU A 1 160 ? -17.726 3.948 15.144 1.00 84.69 160 GLU A CA 1
ATOM 1229 C C . GLU A 1 160 ? -16.243 3.823 14.783 1.00 84.69 160 GLU A C 1
ATOM 1231 O O . GLU A 1 160 ? -15.881 3.685 13.613 1.00 84.69 160 GLU A O 1
ATOM 1236 N N . ILE A 1 161 ? -15.384 3.881 15.802 1.00 88.94 161 ILE A N 1
ATOM 1237 C CA . ILE A 1 161 ? -13.946 3.657 15.668 1.00 88.94 161 ILE A CA 1
ATOM 1238 C C . ILE A 1 161 ? -13.608 2.383 16.427 1.00 88.94 161 ILE A C 1
ATOM 1240 O O . ILE A 1 161 ? -13.791 2.313 17.643 1.00 88.94 161 ILE A O 1
ATOM 1244 N N . GLN A 1 162 ? -13.087 1.393 15.713 1.00 90.88 162 GLN A N 1
ATOM 1245 C CA . GLN A 1 162 ? -12.655 0.124 16.281 1.00 90.88 162 GLN A CA 1
ATOM 1246 C C . GLN A 1 162 ? -11.152 -0.038 16.072 1.00 90.88 162 GLN A C 1
ATOM 1248 O O . GLN A 1 162 ? -10.658 0.037 14.948 1.00 90.88 162 GLN A O 1
ATOM 1253 N N . ALA A 1 163 ? -10.417 -0.253 17.159 1.00 91.06 163 ALA A N 1
ATOM 1254 C CA . ALA A 1 163 ? -8.999 -0.576 17.107 1.00 91.06 163 ALA A CA 1
ATOM 1255 C C . ALA A 1 163 ? -8.818 -2.086 17.287 1.00 91.06 163 ALA A C 1
ATOM 1257 O O . ALA A 1 163 ? -9.309 -2.663 18.253 1.00 91.06 163 ALA A O 1
ATOM 1258 N N . PHE A 1 164 ? -8.100 -2.705 16.357 1.00 91.50 164 PHE A N 1
ATOM 1259 C CA . PHE A 1 164 ? -7.716 -4.112 16.383 1.00 91.50 164 PHE A CA 1
ATOM 1260 C C . PHE A 1 164 ? -6.211 -4.194 16.607 1.00 91.50 164 PHE A C 1
ATOM 1262 O O . PHE A 1 164 ? -5.450 -4.494 15.687 1.00 91.50 164 PHE A O 1
ATOM 1269 N N . ASP A 1 165 ? -5.777 -3.862 17.822 1.00 90.69 165 ASP A N 1
ATOM 1270 C CA . ASP A 1 165 ? -4.371 -3.703 18.208 1.00 90.69 165 ASP A CA 1
ATOM 1271 C C . ASP A 1 165 ? -3.831 -4.854 19.076 1.00 90.69 165 ASP A C 1
ATOM 1273 O O . ASP A 1 165 ? -2.679 -4.819 19.510 1.00 90.69 165 ASP A O 1
ATOM 1277 N N . ASP A 1 166 ? -4.611 -5.924 19.257 1.00 87.50 166 ASP A N 1
ATOM 1278 C CA . ASP A 1 166 ? -4.226 -7.103 20.044 1.00 87.50 166 ASP A CA 1
ATOM 1279 C C . ASP A 1 166 ? -3.163 -7.979 19.362 1.00 87.50 166 ASP A C 1
ATOM 1281 O O . ASP A 1 166 ? -2.395 -8.680 20.027 1.00 87.50 166 ASP A O 1
ATOM 1285 N N . THR A 1 167 ? -3.114 -7.970 18.026 1.00 87.06 167 THR A N 1
ATOM 1286 C CA . THR A 1 167 ? -2.204 -8.820 17.245 1.00 87.06 167 THR A CA 1
ATOM 1287 C C . THR A 1 167 ? -1.243 -7.963 16.422 1.00 87.06 167 THR A C 1
ATOM 1289 O O . THR A 1 167 ? -1.664 -7.353 15.437 1.00 87.06 167 THR A O 1
ATOM 1292 N N . PRO A 1 168 ? 0.054 -7.916 16.776 1.00 91.00 168 PRO A N 1
ATOM 1293 C CA . PRO A 1 168 ? 1.038 -7.193 15.986 1.00 91.00 168 PRO A CA 1
ATOM 1294 C C . PRO A 1 168 ? 1.357 -7.940 14.688 1.00 91.00 168 PRO A C 1
ATOM 1296 O O . PRO A 1 168 ? 1.450 -9.171 14.655 1.00 91.00 168 PRO A O 1
ATOM 1299 N N . PHE A 1 169 ? 1.609 -7.185 13.623 1.00 91.88 169 PHE A N 1
ATOM 1300 C CA . PHE A 1 169 ? 2.042 -7.748 12.349 1.00 91.88 169 PHE A CA 1
ATOM 1301 C C . PHE A 1 169 ? 3.501 -8.202 12.434 1.00 91.88 169 PHE A C 1
ATOM 1303 O O . PHE A 1 169 ? 4.360 -7.510 12.978 1.00 91.88 169 PHE A O 1
ATOM 1310 N N . SER A 1 170 ? 3.806 -9.366 11.860 1.00 91.12 170 SER A N 1
ATOM 1311 C CA . SER A 1 170 ? 5.196 -9.822 11.704 1.00 91.12 170 SER A CA 1
ATOM 1312 C C . SER A 1 170 ? 5.913 -9.097 10.560 1.00 91.12 170 SER A C 1
ATOM 1314 O O . SER A 1 170 ? 7.108 -8.812 10.654 1.00 91.12 170 SER A O 1
ATOM 1316 N N . VAL A 1 171 ? 5.161 -8.784 9.503 1.00 90.62 171 VAL A N 1
ATOM 1317 C CA . VAL A 1 171 ? 5.558 -7.966 8.361 1.00 90.62 171 VAL A CA 1
ATOM 1318 C C . VAL A 1 171 ? 4.460 -6.940 8.127 1.00 90.62 171 VAL A C 1
ATOM 1320 O O . VAL A 1 171 ? 3.298 -7.321 8.016 1.00 90.62 171 VAL A O 1
ATOM 1323 N N . GLY A 1 172 ? 4.813 -5.658 8.071 1.00 90.19 172 GLY A N 1
ATOM 1324 C CA . GLY A 1 172 ? 3.815 -4.592 8.022 1.00 90.19 172 GLY A CA 1
ATOM 1325 C C . GLY A 1 172 ? 4.378 -3.227 7.655 1.00 90.19 172 GLY A C 1
ATOM 1326 O O . GLY A 1 172 ? 5.561 -3.077 7.324 1.00 90.19 172 GLY A O 1
ATOM 1327 N N . GLU A 1 173 ? 3.504 -2.235 7.710 1.00 91.25 173 GLU A N 1
ATOM 1328 C CA . GLU A 1 173 ? 3.780 -0.845 7.384 1.00 91.25 173 GLU A CA 1
ATOM 1329 C C . GLU A 1 173 ? 4.614 -0.147 8.467 1.00 91.25 173 GLU A C 1
ATOM 1331 O O . GLU A 1 173 ? 4.605 -0.503 9.649 1.00 91.25 173 GLU A O 1
ATOM 1336 N N . GLY A 1 174 ? 5.400 0.849 8.050 1.00 90.75 174 GLY A N 1
ATOM 1337 C CA . GLY A 1 174 ? 6.259 1.639 8.940 1.00 90.75 174 GLY A CA 1
ATOM 1338 C C . GLY A 1 174 ? 7.377 0.861 9.649 1.00 90.75 174 GLY A C 1
ATOM 1339 O O . GLY A 1 174 ? 8.077 1.431 10.482 1.00 90.75 174 GLY A O 1
ATOM 1340 N N . MET A 1 175 ? 7.594 -0.415 9.322 1.00 94.12 175 MET A N 1
ATOM 1341 C CA . MET A 1 175 ? 8.725 -1.204 9.815 1.00 94.12 175 MET A CA 1
ATOM 1342 C C . MET A 1 175 ? 9.913 -1.144 8.842 1.00 94.12 175 MET A C 1
ATOM 1344 O O . MET A 1 175 ? 9.743 -1.038 7.627 1.00 94.12 175 MET A O 1
ATOM 1348 N N . LEU A 1 176 ? 11.141 -1.258 9.359 1.00 91.94 176 LEU A N 1
ATOM 1349 C CA . LEU A 1 176 ? 12.359 -1.279 8.537 1.00 91.94 176 LEU A CA 1
ATOM 1350 C C . LEU A 1 176 ? 12.881 -2.695 8.244 1.00 91.94 176 LEU A C 1
ATOM 1352 O O . LEU A 1 176 ? 12.648 -3.650 8.991 1.00 91.94 176 LEU A O 1
ATOM 1356 N N . LEU A 1 177 ? 13.691 -2.789 7.182 1.00 90.00 177 LEU A N 1
ATOM 1357 C CA . LEU A 1 177 ? 14.417 -3.995 6.762 1.00 90.00 177 LEU A CA 1
ATOM 1358 C C . LEU A 1 177 ? 13.464 -5.161 6.451 1.00 90.00 177 LEU A C 1
ATOM 1360 O O . LEU A 1 177 ? 12.386 -4.955 5.913 1.00 90.00 177 LEU A O 1
ATOM 1364 N N . HIS A 1 178 ? 13.852 -6.387 6.809 1.00 90.31 178 HIS A N 1
ATOM 1365 C CA . HIS A 1 178 ? 13.111 -7.625 6.555 1.00 90.31 178 HIS A CA 1
ATOM 1366 C C . HIS A 1 178 ? 11.726 -7.705 7.213 1.00 90.31 178 HIS A C 1
ATOM 1368 O O . HIS A 1 178 ? 10.996 -8.654 6.948 1.00 90.31 178 HIS A O 1
ATOM 1374 N N . ARG A 1 179 ? 11.370 -6.740 8.065 1.00 92.06 179 ARG A N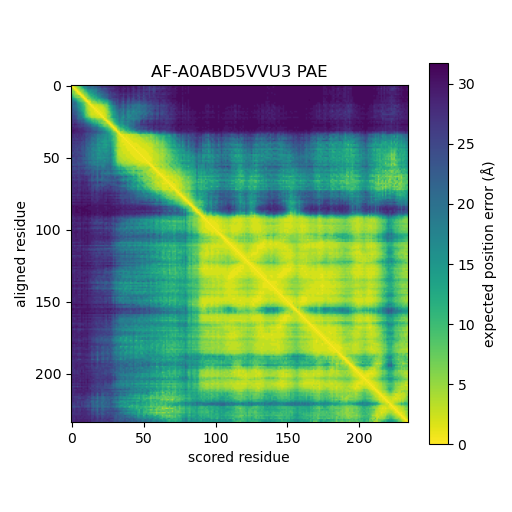 1
ATOM 1375 C CA . ARG A 1 179 ? 10.055 -6.639 8.711 1.00 92.06 179 ARG A CA 1
ATOM 1376 C C . ARG A 1 179 ? 9.127 -5.667 7.980 1.00 92.06 179 ARG A C 1
ATOM 1378 O O . ARG A 1 179 ? 7.922 -5.703 8.178 1.00 92.06 179 ARG A O 1
ATOM 1385 N N . GLY A 1 180 ? 9.675 -4.807 7.123 1.00 90.62 180 GLY A N 1
ATOM 1386 C CA . GLY A 1 180 ? 8.880 -3.900 6.304 1.00 90.62 180 GLY A CA 1
ATOM 1387 C C . GLY A 1 180 ? 8.140 -4.651 5.203 1.00 90.62 180 GLY A C 1
ATOM 1388 O O . GLY A 1 180 ? 8.724 -5.509 4.531 1.00 90.62 180 GLY A O 1
ATOM 1389 N N . SER A 1 181 ? 6.877 -4.296 4.981 1.00 89.25 181 SER A N 1
ATOM 1390 C CA . SER A 1 181 ? 6.086 -4.769 3.839 1.00 89.25 181 SER A CA 1
ATOM 1391 C C . SER A 1 181 ? 6.807 -4.497 2.517 1.00 89.25 181 SER A C 1
ATOM 1393 O O . SER A 1 181 ? 7.067 -5.421 1.751 1.00 89.25 181 SER A O 1
ATOM 1395 N N . SER A 1 182 ? 7.282 -3.266 2.314 1.00 87.38 182 SER A N 1
ATOM 1396 C CA . SER A 1 182 ? 8.023 -2.851 1.113 1.00 87.38 182 SER A CA 1
ATOM 1397 C C . SER A 1 182 ? 9.252 -3.716 0.798 1.00 87.38 182 SER A C 1
ATOM 1399 O O . SER A 1 182 ? 9.526 -4.002 -0.368 1.00 87.38 182 SER A O 1
ATOM 1401 N N . TRP A 1 183 ? 9.995 -4.167 1.814 1.00 88.81 183 TRP A N 1
ATOM 1402 C CA . TRP A 1 183 ? 11.130 -5.073 1.623 1.00 88.81 183 TRP A CA 1
ATOM 1403 C C . TRP A 1 183 ? 10.669 -6.459 1.176 1.00 88.81 183 TRP A C 1
ATOM 1405 O O . TRP A 1 183 ? 11.260 -7.045 0.270 1.00 88.81 183 TRP A O 1
ATOM 1415 N N . ASN A 1 184 ? 9.624 -6.989 1.812 1.00 88.81 184 ASN A N 1
ATOM 1416 C CA . ASN A 1 184 ? 9.119 -8.324 1.515 1.00 88.81 184 ASN A CA 1
ATOM 1417 C C . ASN A 1 184 ? 8.459 -8.391 0.136 1.00 88.81 184 ASN A C 1
ATOM 1419 O O . ASN A 1 184 ? 8.774 -9.312 -0.613 1.00 88.81 184 ASN A O 1
ATOM 1423 N N . LEU A 1 185 ? 7.674 -7.379 -0.243 1.00 86.94 185 LEU A N 1
ATOM 1424 C CA . LEU A 1 185 ? 7.070 -7.268 -1.576 1.00 86.94 185 LEU A CA 1
ATOM 1425 C C . LEU A 1 185 ? 8.130 -7.217 -2.682 1.00 86.94 185 LEU A C 1
ATOM 1427 O O . LEU A 1 185 ? 8.040 -7.930 -3.678 1.00 86.94 185 LEU A O 1
ATOM 1431 N N . ARG A 1 186 ? 9.193 -6.423 -2.491 1.00 85.31 186 ARG A N 1
ATOM 1432 C CA . ARG A 1 186 ? 10.306 -6.347 -3.456 1.00 85.31 186 ARG A CA 1
ATOM 1433 C C . ARG A 1 186 ? 11.113 -7.638 -3.534 1.00 85.31 186 ARG A C 1
ATOM 1435 O O . ARG A 1 186 ? 11.712 -7.922 -4.568 1.00 85.31 186 ARG A O 1
ATOM 1442 N N . LYS A 1 187 ? 11.180 -8.390 -2.434 1.00 84.56 187 LYS A N 1
ATOM 1443 C CA . LYS A 1 187 ? 11.882 -9.674 -2.375 1.00 84.56 187 LYS A CA 1
ATOM 1444 C C . LYS A 1 187 ? 11.091 -10.781 -3.076 1.00 84.56 187 LYS A C 1
ATOM 1446 O O . LYS A 1 187 ? 11.723 -11.633 -3.694 1.00 84.56 187 LYS A O 1
ATOM 1451 N N . SER A 1 188 ? 9.762 -10.799 -2.954 1.00 79.56 188 SER A N 1
ATOM 1452 C CA . SER A 1 188 ? 8.914 -11.800 -3.612 1.00 79.56 188 SER A CA 1
ATOM 1453 C C . SER A 1 188 ? 8.739 -11.508 -5.099 1.00 79.56 188 SER A C 1
ATOM 1455 O O . SER A 1 188 ? 8.937 -12.402 -5.914 1.00 79.56 188 SER A O 1
ATOM 1457 N N . ASP A 1 189 ? 8.439 -10.257 -5.453 1.00 74.50 189 ASP A N 1
ATOM 1458 C CA . ASP A 1 189 ? 8.043 -9.867 -6.804 1.00 74.50 189 ASP A CA 1
ATOM 1459 C C . ASP A 1 189 ? 8.729 -8.562 -7.230 1.00 74.50 189 ASP A C 1
ATOM 1461 O O . ASP A 1 189 ? 8.129 -7.489 -7.265 1.00 74.50 189 ASP A O 1
ATOM 1465 N N . PHE A 1 190 ? 10.012 -8.652 -7.588 1.00 72.06 190 PHE A N 1
ATOM 1466 C CA . PHE A 1 190 ? 10.825 -7.485 -7.959 1.00 72.06 190 PHE A CA 1
ATOM 1467 C C . PHE A 1 190 ? 10.294 -6.712 -9.182 1.00 72.06 190 PHE A C 1
ATOM 1469 O O . PHE A 1 190 ? 10.490 -5.503 -9.280 1.00 72.06 190 PHE A O 1
ATOM 1476 N N . TRP A 1 191 ? 9.639 -7.407 -10.118 1.00 72.06 191 TRP A N 1
ATOM 1477 C CA . TRP A 1 191 ? 9.119 -6.822 -11.361 1.00 72.06 191 TRP A CA 1
ATOM 1478 C C . TRP A 1 191 ? 7.661 -6.363 -11.268 1.00 72.06 191 TRP A C 1
ATOM 1480 O O . TRP A 1 191 ? 7.181 -5.700 -12.187 1.00 72.06 191 TRP A O 1
ATOM 1490 N N . ALA A 1 192 ? 6.955 -6.708 -10.188 1.00 74.00 192 ALA A N 1
ATOM 1491 C CA . ALA A 1 192 ? 5.580 -6.274 -9.995 1.00 74.00 192 ALA A CA 1
ATOM 1492 C C . ALA A 1 192 ? 5.538 -4.809 -9.556 1.00 74.00 192 ALA A C 1
ATOM 1494 O O . ALA A 1 192 ? 6.399 -4.337 -8.806 1.00 74.00 192 ALA A O 1
ATOM 1495 N N . LYS A 1 193 ? 4.515 -4.089 -10.019 1.00 72.25 193 LYS A N 1
ATOM 1496 C CA . LYS A 1 193 ? 4.244 -2.730 -9.555 1.00 72.25 193 LYS A CA 1
ATOM 1497 C C . LYS A 1 193 ? 3.148 -2.775 -8.498 1.00 72.25 193 LYS A C 1
ATOM 1499 O O . LYS A 1 193 ? 2.067 -3.308 -8.735 1.00 72.25 193 LYS A O 1
ATOM 1504 N N . TYR A 1 194 ? 3.452 -2.172 -7.358 1.00 72.06 194 TYR A N 1
ATOM 1505 C CA . TYR A 1 194 ? 2.518 -1.892 -6.275 1.00 72.06 194 TYR A CA 1
ATOM 1506 C C . TYR A 1 194 ? 2.334 -0.376 -6.269 1.00 72.06 194 TYR A C 1
ATOM 1508 O O . TYR A 1 194 ? 3.177 0.347 -5.738 1.00 72.06 194 TYR A O 1
ATOM 1516 N N . ASN A 1 195 ? 1.339 0.099 -7.019 1.00 68.06 195 ASN A N 1
ATOM 1517 C CA . ASN A 1 195 ? 1.124 1.533 -7.243 1.00 68.06 195 ASN A CA 1
ATOM 1518 C C . ASN A 1 195 ? 0.226 2.179 -6.182 1.00 68.06 195 ASN A C 1
ATOM 1520 O O . ASN A 1 195 ? 0.135 3.403 -6.165 1.00 68.06 195 ASN A O 1
ATOM 1524 N N . ASP A 1 196 ? -0.420 1.370 -5.344 1.00 74.62 196 ASP A N 1
ATOM 1525 C CA . ASP A 1 196 ? -1.315 1.827 -4.284 1.00 74.62 196 ASP A CA 1
ATOM 1526 C C . ASP A 1 196 ? -0.770 1.468 -2.900 1.00 74.62 196 ASP A C 1
ATOM 1528 O O . ASP A 1 196 ? 0.117 0.610 -2.766 1.00 74.62 196 ASP A O 1
ATOM 1532 N N . ASP A 1 197 ? -1.330 2.128 -1.891 1.00 79.88 197 ASP A N 1
ATOM 1533 C CA . ASP A 1 197 ? -1.090 1.801 -0.490 1.00 79.88 197 ASP A CA 1
ATOM 1534 C C . ASP A 1 197 ? -1.736 0.448 -0.125 1.00 79.88 197 ASP A C 1
ATOM 1536 O O . ASP A 1 197 ? -2.445 -0.183 -0.916 1.00 79.88 197 ASP A O 1
ATOM 1540 N N . ALA A 1 198 ? -1.407 -0.067 1.058 1.00 83.31 198 ALA A N 1
ATOM 1541 C CA . ALA A 1 198 ? -1.988 -1.317 1.516 1.00 83.31 198 ALA A CA 1
ATOM 1542 C C . ALA A 1 198 ? -3.452 -1.116 1.915 1.00 83.31 198 ALA A C 1
ATOM 1544 O O . ALA A 1 198 ? -3.792 -0.145 2.583 1.00 83.31 198 ALA A O 1
ATOM 1545 N N . ILE A 1 199 ? -4.291 -2.100 1.601 1.00 87.12 199 ILE A N 1
ATOM 1546 C CA . ILE A 1 199 ? -5.638 -2.180 2.159 1.00 87.12 199 ILE A CA 1
ATOM 1547 C C . ILE A 1 199 ? -5.550 -3.033 3.418 1.00 87.12 199 ILE A C 1
ATOM 1549 O O . ILE A 1 199 ? -5.307 -4.244 3.337 1.00 87.12 199 ILE A O 1
ATOM 1553 N N . GLU A 1 200 ? -5.764 -2.433 4.586 1.00 89.25 200 GLU A N 1
ATOM 1554 C CA . GLU A 1 200 ? -5.878 -3.186 5.830 1.00 89.25 200 GLU A CA 1
ATOM 1555 C C . GLU A 1 200 ? -7.326 -3.498 6.179 1.00 89.25 200 GLU A C 1
ATOM 1557 O O . GLU A 1 200 ? -8.195 -2.636 6.208 1.00 89.25 200 GLU A O 1
ATOM 1562 N N . PHE A 1 201 ? -7.597 -4.750 6.509 1.00 89.38 201 PHE A N 1
ATOM 1563 C CA . PHE A 1 201 ? -8.940 -5.212 6.824 1.00 89.38 201 PHE A CA 1
ATOM 1564 C C . PHE A 1 201 ? -8.896 -6.192 7.984 1.00 89.38 201 PHE A C 1
ATOM 1566 O O . PHE A 1 201 ? -7.838 -6.678 8.380 1.00 89.38 201 PHE A O 1
ATOM 1573 N N . VAL A 1 202 ? -10.060 -6.480 8.548 1.00 89.94 202 VAL A N 1
ATOM 1574 C CA . VAL A 1 202 ? -10.186 -7.432 9.648 1.00 89.94 202 VAL A CA 1
ATOM 1575 C C . VAL A 1 202 ? -10.996 -8.619 9.172 1.00 89.94 202 VAL A C 1
ATOM 1577 O O . VAL A 1 202 ? -12.009 -8.461 8.492 1.00 89.94 202 VAL A O 1
ATOM 1580 N N . HIS A 1 203 ? -10.516 -9.808 9.512 1.00 88.50 203 HIS A N 1
ATOM 1581 C CA . HIS A 1 203 ? -11.209 -11.056 9.247 1.00 88.50 203 HIS A CA 1
ATOM 1582 C C . HIS A 1 203 ? -11.037 -12.003 10.435 1.00 88.50 203 HIS A C 1
ATOM 1584 O O . HIS A 1 203 ? -9.922 -12.209 10.916 1.00 88.50 203 HIS A O 1
ATOM 1590 N N . ASP A 1 204 ? -12.142 -12.554 10.924 1.00 86.38 204 ASP A N 1
ATOM 1591 C CA . ASP A 1 204 ? -12.220 -13.348 12.151 1.00 86.38 204 ASP A CA 1
ATOM 1592 C C . ASP A 1 204 ? -11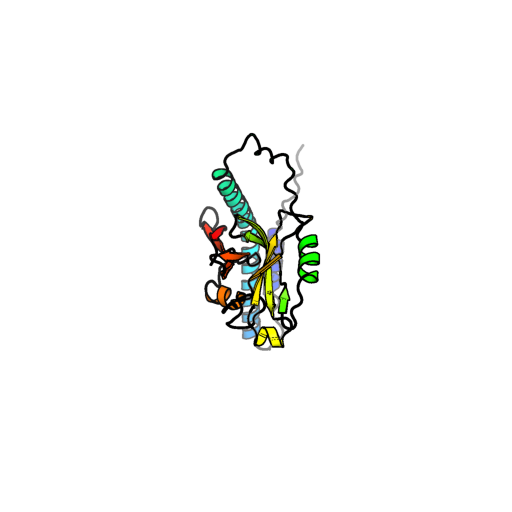.571 -12.647 13.365 1.00 86.38 204 ASP A C 1
ATOM 1594 O O . ASP A 1 204 ? -10.829 -13.256 14.146 1.00 86.38 204 ASP A O 1
ATOM 1598 N N . GLY A 1 205 ? -11.802 -11.337 13.496 1.00 84.25 205 GLY A N 1
ATOM 1599 C CA . GLY A 1 205 ? -11.255 -10.484 14.553 1.00 84.25 205 GLY A CA 1
ATOM 1600 C C . GLY A 1 205 ? -9.740 -10.270 14.485 1.00 84.25 205 GLY A C 1
ATOM 1601 O O . GLY A 1 205 ? -9.152 -9.744 15.431 1.00 84.25 205 GLY A O 1
ATOM 1602 N N . LYS A 1 206 ? -9.080 -10.684 13.396 1.00 88.88 206 LYS A N 1
ATOM 1603 C CA . LYS A 1 206 ? -7.637 -10.509 13.196 1.00 88.88 206 LYS A CA 1
ATOM 1604 C C . LYS A 1 206 ? -7.358 -9.504 12.088 1.00 88.88 206 LYS A C 1
ATOM 1606 O O . LYS A 1 206 ? -7.998 -9.574 11.039 1.00 88.88 206 LYS A O 1
ATOM 1611 N N . PRO A 1 207 ? -6.391 -8.595 12.288 1.00 91.12 207 PRO A N 1
ATOM 1612 C CA . PRO A 1 207 ? -6.017 -7.649 11.259 1.00 91.12 207 PRO A CA 1
ATOM 1613 C C . PRO A 1 207 ? -5.165 -8.339 10.184 1.00 91.12 207 PRO A C 1
ATOM 1615 O O . PRO A 1 207 ? -4.225 -9.081 10.478 1.00 91.12 207 PRO A O 1
ATOM 1618 N N . TYR A 1 208 ? -5.499 -8.054 8.934 1.00 90.88 208 TYR A N 1
ATOM 1619 C CA . TYR A 1 208 ? -4.798 -8.455 7.724 1.00 90.88 208 TYR A CA 1
ATOM 1620 C C . TYR A 1 208 ? -4.504 -7.219 6.878 1.00 90.88 208 TYR A C 1
ATOM 1622 O O . TYR A 1 208 ? -5.074 -6.148 7.077 1.00 90.88 208 TYR A O 1
ATOM 1630 N N . MET A 1 209 ? -3.587 -7.377 5.937 1.00 91.06 209 MET A N 1
ATOM 1631 C CA . MET A 1 209 ? -3.171 -6.332 5.015 1.00 91.06 209 MET A CA 1
ATOM 1632 C C . MET A 1 209 ? -2.955 -6.979 3.654 1.00 91.06 209 MET A C 1
ATOM 1634 O O . MET A 1 209 ? -2.360 -8.054 3.593 1.00 91.06 209 MET A O 1
ATOM 1638 N N . ALA A 1 210 ? -3.431 -6.330 2.597 1.00 88.50 210 ALA A N 1
ATOM 1639 C CA . ALA A 1 210 ? -3.293 -6.791 1.224 1.00 88.50 210 ALA A CA 1
ATOM 1640 C C . ALA A 1 210 ? -2.778 -5.659 0.333 1.00 88.50 210 ALA A C 1
ATOM 1642 O O . ALA A 1 210 ? -3.213 -4.517 0.468 1.00 88.50 210 ALA A O 1
ATOM 1643 N N . TYR A 1 211 ? -1.879 -5.983 -0.598 1.00 85.88 211 TYR A N 1
ATOM 1644 C CA . TYR A 1 211 ? -1.360 -5.004 -1.557 1.00 85.88 211 TYR A CA 1
ATOM 1645 C C . TYR A 1 211 ? -1.898 -5.246 -2.968 1.00 85.88 211 TYR A C 1
ATOM 1647 O O . TYR A 1 211 ? -1.687 -6.327 -3.509 1.00 85.88 211 TYR A O 1
ATOM 1655 N N . PRO A 1 212 ? -2.517 -4.258 -3.624 1.00 81.44 212 PRO A N 1
ATOM 1656 C CA . PRO A 1 212 ? -2.900 -4.386 -5.025 1.00 81.44 212 PRO A CA 1
ATOM 1657 C C . PRO A 1 212 ? -1.681 -4.675 -5.917 1.00 81.44 212 PRO A C 1
ATOM 1659 O O . PRO A 1 212 ? -0.773 -3.846 -6.040 1.00 81.44 212 PRO A O 1
ATOM 1662 N N . LYS A 1 213 ? -1.650 -5.845 -6.564 1.00 82.50 213 LYS A N 1
ATOM 1663 C CA . LYS A 1 213 ? -0.568 -6.260 -7.464 1.00 82.50 213 LYS A CA 1
ATOM 1664 C C . LYS A 1 213 ? -0.950 -5.987 -8.915 1.00 82.50 213 LYS A C 1
ATOM 1666 O O . LYS A 1 213 ? -1.884 -6.578 -9.458 1.00 82.50 213 LYS A O 1
ATOM 1671 N N . THR A 1 214 ? -0.173 -5.120 -9.565 1.00 78.75 214 THR A N 1
ATOM 1672 C CA . THR A 1 214 ? -0.272 -4.882 -11.010 1.00 78.75 214 THR A CA 1
ATOM 1673 C C . THR A 1 214 ? 0.859 -5.605 -11.744 1.00 78.75 214 THR A C 1
ATOM 1675 O O . THR A 1 214 ? 2.047 -5.307 -11.557 1.00 78.75 214 THR A O 1
ATOM 1678 N N . GLY A 1 215 ? 0.469 -6.564 -12.578 1.00 80.00 215 GLY A N 1
ATOM 1679 C CA . GLY A 1 215 ? 1.306 -7.292 -13.525 1.00 80.00 215 GLY A CA 1
ATOM 1680 C C . GLY A 1 215 ? 1.426 -6.600 -14.876 1.00 80.00 215 GLY A C 1
ATOM 1681 O O . GLY A 1 215 ? 0.912 -5.500 -15.072 1.00 80.00 215 GLY A O 1
ATOM 1682 N N . HIS A 1 216 ? 2.137 -7.242 -15.805 1.00 82.31 216 HIS A N 1
ATOM 1683 C CA . HIS A 1 216 ? 2.246 -6.781 -17.190 1.00 82.31 216 HIS A CA 1
ATOM 1684 C C . HIS A 1 216 ? 2.117 -7.972 -18.143 1.00 82.31 216 HIS A C 1
ATOM 1686 O O . HIS A 1 216 ? 2.901 -8.922 -18.069 1.00 82.31 216 HIS A O 1
ATOM 1692 N N . GLU A 1 217 ? 1.173 -7.892 -19.074 1.00 82.62 217 GLU A N 1
ATOM 1693 C CA . GLU A 1 217 ? 1.058 -8.825 -20.189 1.00 82.62 217 GLU A CA 1
ATOM 1694 C C . GLU A 1 217 ? 1.871 -8.312 -21.382 1.00 82.62 217 GLU A C 1
ATOM 1696 O O . GLU A 1 217 ? 1.850 -7.123 -21.693 1.00 82.62 217 GLU A O 1
ATOM 1701 N N . TRP A 1 218 ? 2.610 -9.206 -22.043 1.00 84.44 218 TRP A N 1
ATOM 1702 C CA . TRP A 1 218 ? 3.447 -8.868 -23.193 1.00 84.44 218 TRP A CA 1
ATOM 1703 C C . TRP A 1 218 ? 2.741 -9.190 -24.502 1.00 84.44 218 TRP A C 1
ATOM 1705 O O . TRP A 1 218 ? 2.472 -10.351 -24.811 1.00 84.44 218 TRP A O 1
ATOM 1715 N N . HIS A 1 219 ? 2.577 -8.172 -25.334 1.00 83.00 219 HIS A N 1
ATOM 1716 C CA . HIS A 1 219 ? 2.126 -8.305 -26.712 1.00 83.00 219 HIS A CA 1
ATOM 1717 C C . HIS A 1 219 ? 3.338 -8.180 -27.623 1.00 83.00 219 HIS A C 1
ATOM 1719 O O . HIS A 1 219 ? 4.088 -7.220 -27.509 1.00 83.00 219 HIS A O 1
ATOM 1725 N N . LEU A 1 220 ? 3.570 -9.140 -28.522 1.00 85.44 220 LEU A N 1
ATOM 1726 C CA . LEU A 1 220 ? 4.728 -9.120 -29.436 1.00 85.44 220 LEU A CA 1
ATOM 1727 C C . LEU A 1 220 ? 4.407 -8.510 -30.808 1.00 85.44 220 LEU A C 1
ATOM 1729 O O . LEU A 1 220 ? 5.315 -8.181 -31.570 1.00 85.44 220 LEU A O 1
ATOM 1733 N N . THR A 1 221 ? 3.123 -8.362 -31.135 1.00 76.88 221 THR A N 1
ATOM 1734 C CA . THR A 1 221 ? 2.639 -7.895 -32.439 1.00 76.88 221 THR A CA 1
ATOM 1735 C C . THR A 1 221 ? 1.513 -6.878 -32.263 1.00 76.88 221 THR A C 1
ATOM 1737 O O . THR A 1 221 ? 0.725 -7.042 -31.334 1.00 76.88 221 THR A O 1
ATOM 1740 N N . PRO A 1 222 ? 1.357 -5.889 -33.165 1.00 71.81 222 PRO A N 1
ATOM 1741 C CA . PRO A 1 222 ? 2.204 -5.591 -34.329 1.00 71.81 222 PRO A CA 1
ATOM 1742 C C . PRO A 1 222 ? 3.533 -4.898 -33.978 1.00 71.81 222 PRO A C 1
ATOM 1744 O O . PRO A 1 222 ? 4.478 -4.972 -34.757 1.00 71.81 222 PRO A O 1
ATOM 1747 N N . ILE A 1 223 ? 3.629 -4.272 -32.807 1.00 80.38 223 ILE A N 1
ATOM 1748 C CA . ILE A 1 223 ? 4.865 -3.745 -32.214 1.00 80.38 223 ILE A CA 1
ATOM 1749 C C . ILE A 1 223 ? 4.896 -4.264 -30.778 1.00 80.38 223 ILE A C 1
ATOM 1751 O O . ILE A 1 223 ? 3.838 -4.233 -30.138 1.00 80.38 223 ILE A O 1
ATOM 1755 N N . PRO A 1 224 ? 6.040 -4.747 -30.261 1.00 83.31 224 PRO A N 1
ATOM 1756 C CA . PRO A 1 224 ? 6.049 -5.272 -28.913 1.00 83.31 224 PRO A CA 1
ATOM 1757 C C . PRO A 1 224 ? 5.657 -4.199 -27.878 1.00 83.31 224 PRO A C 1
ATOM 1759 O O . PRO A 1 224 ? 6.198 -3.097 -27.865 1.00 83.31 224 PRO A O 1
ATOM 1762 N N . HIS A 1 225 ? 4.693 -4.478 -27.017 1.00 79.56 225 HIS A N 1
ATOM 1763 C CA . HIS A 1 225 ? 4.253 -3.556 -25.969 1.00 79.56 225 HIS A CA 1
ATOM 1764 C C . HIS A 1 225 ? 3.776 -4.350 -24.758 1.00 79.56 225 HIS A C 1
ATOM 1766 O O . HIS A 1 225 ? 3.550 -5.557 -24.846 1.00 79.56 225 HIS A O 1
ATOM 1772 N N . THR A 1 226 ? 3.660 -3.680 -23.619 1.00 82.50 226 THR A N 1
ATOM 1773 C CA . THR A 1 226 ? 3.137 -4.282 -22.394 1.00 82.50 226 THR A CA 1
ATOM 1774 C C . THR A 1 226 ? 1.830 -3.620 -22.024 1.00 82.50 226 THR A C 1
ATOM 1776 O O . THR A 1 226 ? 1.746 -2.407 -22.141 1.00 82.50 226 THR A O 1
ATOM 1779 N N . THR A 1 227 ? 0.850 -4.375 -21.545 1.00 81.12 227 THR A N 1
ATOM 1780 C CA . THR A 1 227 ? -0.362 -3.815 -20.932 1.00 81.12 227 THR A CA 1
ATOM 1781 C C . THR A 1 227 ? -0.402 -4.186 -19.451 1.00 81.12 227 THR A C 1
ATOM 1783 O O . THR A 1 227 ? -0.121 -5.340 -19.117 1.00 81.12 227 THR A O 1
ATOM 1786 N N . PRO A 1 228 ? -0.714 -3.250 -18.538 1.00 78.50 228 PRO A N 1
ATOM 1787 C CA . PRO A 1 228 ? -0.871 -3.559 -17.127 1.00 78.50 228 PRO A CA 1
ATOM 1788 C C . PRO A 1 228 ? -2.089 -4.461 -16.912 1.00 78.50 228 PRO A C 1
ATOM 1790 O O . PRO A 1 228 ? -3.152 -4.226 -17.482 1.00 78.50 228 PRO A O 1
ATOM 1793 N N . THR A 1 229 ? -1.938 -5.474 -16.064 1.00 78.88 229 THR A N 1
ATOM 1794 C CA . THR A 1 229 ? -3.012 -6.414 -15.715 1.00 78.88 229 THR A CA 1
ATOM 1795 C C . THR A 1 229 ? -3.148 -6.524 -14.206 1.00 78.88 229 THR A C 1
ATOM 1797 O O . THR A 1 229 ? -2.160 -6.493 -13.473 1.00 78.88 229 THR A O 1
ATOM 1800 N N . TRP A 1 230 ? -4.377 -6.671 -13.721 1.00 76.81 230 TRP A N 1
ATOM 1801 C CA . TRP A 1 230 ? -4.618 -6.939 -12.308 1.00 76.81 230 TRP A CA 1
ATOM 1802 C C . TRP A 1 230 ? -4.271 -8.395 -11.977 1.00 76.81 230 TRP A C 1
ATOM 1804 O O . TRP A 1 230 ? -4.858 -9.313 -12.544 1.00 76.81 230 TRP A O 1
ATOM 1814 N N . GLU A 1 231 ? -3.327 -8.618 -11.059 1.00 76.94 231 GLU A N 1
ATOM 1815 C CA . GLU A 1 231 ? -2.890 -9.965 -10.650 1.00 76.94 231 GLU A CA 1
ATOM 1816 C C . GLU A 1 231 ? -3.428 -10.386 -9.269 1.00 76.94 231 GLU A C 1
ATOM 1818 O O . GLU A 1 231 ? -3.090 -11.461 -8.772 1.00 76.94 231 GLU A O 1
ATOM 1823 N N . GLY A 1 232 ? -4.285 -9.569 -8.648 1.00 76.31 232 GLY A N 1
ATOM 1824 C CA . GLY A 1 232 ? -4.800 -9.798 -7.296 1.00 76.31 232 GLY A CA 1
ATOM 1825 C C . GLY A 1 232 ? -3.972 -9.094 -6.224 1.00 76.31 232 GLY A C 1
ATOM 1826 O O . GLY A 1 232 ? -3.311 -8.098 -6.503 1.00 76.31 232 GLY A O 1
ATOM 1827 N N . SER A 1 233 ? -4.012 -9.617 -4.998 1.00 73.88 233 SER A N 1
ATOM 1828 C CA . SER A 1 233 ? -3.291 -9.050 -3.855 1.00 73.88 233 SER A CA 1
ATOM 1829 C C . SER A 1 233 ? -2.626 -10.164 -3.032 1.00 73.88 233 SER A C 1
ATOM 1831 O O . SER A 1 233 ? -3.296 -11.172 -2.782 1.00 73.88 233 SER A O 1
ATOM 1833 N N . PRO A 1 234 ? -1.340 -10.040 -2.644 1.00 63.88 234 PRO A N 1
ATOM 1834 C CA . PRO A 1 234 ? -0.679 -10.953 -1.720 1.00 63.88 234 PRO A CA 1
ATOM 1835 C C . PRO A 1 234 ? -0.991 -10.632 -0.253 1.00 63.88 234 PRO A C 1
ATOM 1837 O O . PRO A 1 234 ? -1.412 -9.485 0.033 1.00 63.88 234 PRO A O 1
#

Foldseek 3Di:
DDDDDDDDDDPVVVVVVVVVVLVPPPPDDPDPPVVVVVVSVVVVVVVVVVVVVVVQCVVQVVVQVVVVVVVVVVPDDDDPDDPPPDDPDQQFDDPVRCQVVVQVVDDDPFWDWDDWDWDAAPVRFIWTKTWGAGDDDVCLAPPFTQAIWTWGGRDDPDIDIDGLRPDTQQADDSHDDPNHPVNVCCVVCVPWDQPDDWDWYDDPSGIDIWTFTWDWDWDPPPHIYIHIDGPGTD

Mean predicted aligned error: 14.57 Å

Organism: NCBI:txid1510225

Radius of gyration: 29.02 Å; Cα contacts (8 Å, |Δi|>4): 329; chains: 1; bounding box: 81×43×92 Å

Nearest PDB structures (foldseek):
  6g2d-assembly1_F  TM=2.850E-01  e=2.885E+00  Homo sapiens
  2z2r-assembly1_B  TM=1.665E-01  e=1.257E+00  Saccharomyces cerevisiae
  3luq-assembly1_D  TM=2.370E-01  e=2.187E+00  Geobacter sulfurreducens PCA
  6g2d-assembly1_D  TM=2.567E-01  e=5.610E+00  Homo sapiens
  8th5-assembly1_F-2  TM=2.888E-01  e=5.929E+00  Homo sapiens

Solvent-accessible surface area (backbone atoms only — not comparable to full-atom values): 13623 Å² total; per-residue (Å²): 142,81,89,84,83,83,83,89,75,70,66,69,56,57,58,52,46,54,56,47,53,73,71,66,80,79,87,88,75,100,66,64,64,69,59,55,53,51,49,52,51,52,51,49,52,50,51,51,50,50,50,52,50,55,66,48,46,60,62,27,51,57,47,28,57,48,52,51,51,52,53,57,54,72,72,51,76,87,69,93,63,76,77,76,74,68,84,88,60,87,52,63,53,53,67,74,57,48,54,54,50,54,61,71,74,54,87,57,94,57,35,39,74,53,73,69,34,81,23,54,44,84,89,68,48,52,19,40,16,24,41,28,13,27,41,59,73,70,30,15,70,72,46,53,16,41,23,33,34,38,32,42,21,70,37,81,88,73,55,53,73,49,76,43,53,89,56,60,39,82,56,24,56,57,27,50,64,91,31,8,39,72,48,47,51,48,67,76,42,70,88,52,45,65,88,61,72,58,38,42,34,47,57,97,91,38,65,48,68,33,37,55,35,36,41,71,47,80,39,75,68,97,58,61,33,59,37,82,37,84,70,51,60,98

Sequence (234 aa):
MLWFLPPLDTEDSRAAAAVAALFEETDRGEVNSSVIVKLALVVGVIIVALVLAGLYSVPANALEERTLAEQTMAEGEPVENFPEMNADNARIVPRSVADVQSRGSVSYRQYRLGTSDIARMEDGRLAWSYPIQPDGFRNMLFENQQGVLLSDMTSMEDQEIQAFDDTPFSVGEGMLLHRGSSWNLRKSDFWAKYNDDAIEFVHDGKPYMAYPKTGHEWHLTPIPHTTPTWEGSP

pLDDT: mean 78.56, std 15.34, range [33.25, 95.44]